Protein AF-A0A0K2VB96-F1 (afdb_monomer)

Sequence (219 aa):
MSDRDGNTPLHCLNDLLVQNLIREASTLALLLLKAGGDINVVNNEGRTLLSYAVAVPEAEKLVHLLLDYGALVWPSRVCTIAARKNKEEDVVESLIREREESAFTWFIKSTLKHCEIRPGHLKILYLLCHSMSEEEGDPRRMKRRVLSTMIHYGRSYRVMGPIFSQLKRIISPFWTQPQPLKYLCKRKIRKAVGGGSVPRDLYLPKSLRDYLELERTEF

Nearest PDB structures (foldseek):
  3lll-assembly1_B  TM=1.418E-01  e=5.276E+00  Mus musculus

Organism: Lepeophtheirus salmonis (NCBI:txid72036)

Radius of gyration: 17.6 Å; Cα contacts (8 Å, |Δi|>4): 224; chains: 1; bounding box: 55×38×44 Å

Secondary structure (DSSP, 8-state):
---TT---TTGGGHHHHHTT-HHHHHHHHHHHHHTT--TT---TTS--HHHHHTTSTTTHHHHHHHHHTT--SS--HHHHHHT---S---HHHHHHHHHHSSHHHHHHHHHHHHTS--HHHHHHHHHHHHHHHHHHSSHHHHHHHHHHHHHHH---HHHHHHHHHHHHHHHTHHHHSPPPHHHHHHHHHHHHHTSSPPPGGG---HHHHHHHHTSS---

Structure (mmCIF, N/CA/C/O backbone):
data_AF-A0A0K2VB96-F1
#
_entry.id   AF-A0A0K2VB96-F1
#
loop_
_atom_site.group_PDB
_atom_site.id
_atom_site.type_symbol
_atom_site.label_atom_id
_atom_site.label_alt_id
_atom_site.label_comp_id
_atom_site.label_asym_id
_atom_site.label_entity_id
_atom_site.label_seq_id
_atom_site.pdbx_PDB_ins_code
_atom_site.Cartn_x
_atom_site.Cartn_y
_atom_site.Cartn_z
_atom_site.occupancy
_atom_site.B_iso_or_equiv
_atom_site.auth_seq_id
_atom_site.auth_comp_id
_atom_site.auth_asym_id
_atom_site.auth_atom_id
_atom_site.pdbx_PDB_model_num
ATOM 1 N N . MET A 1 1 ? -5.727 -9.592 -19.681 1.00 60.38 1 MET A N 1
ATOM 2 C CA . MET A 1 1 ? -4.991 -9.365 -20.942 1.00 60.38 1 MET A CA 1
ATOM 3 C C . MET A 1 1 ? -3.837 -8.434 -20.615 1.00 60.38 1 MET A C 1
ATOM 5 O O . MET A 1 1 ? -4.095 -7.395 -20.018 1.00 60.38 1 MET A O 1
ATOM 9 N N . SER A 1 2 ? -2.604 -8.849 -20.885 1.00 82.19 2 SER A N 1
ATOM 10 C CA . SER A 1 2 ? -1.391 -8.055 -20.661 1.00 82.19 2 SER A CA 1
ATOM 11 C C . SER A 1 2 ? -0.702 -7.773 -21.995 1.00 82.19 2 SER A C 1
ATOM 13 O O . SER A 1 2 ? -0.901 -8.525 -22.954 1.00 82.19 2 SER A O 1
ATOM 15 N N . ASP A 1 3 ? 0.081 -6.702 -22.063 1.00 88.75 3 ASP A N 1
ATOM 16 C CA . ASP A 1 3 ? 0.916 -6.390 -23.223 1.00 88.75 3 ASP A CA 1
ATOM 17 C C . ASP A 1 3 ? 2.207 -7.243 -23.259 1.00 88.75 3 ASP A C 1
ATOM 19 O O . ASP A 1 3 ? 2.342 -8.240 -22.540 1.00 88.75 3 ASP A O 1
ATOM 23 N N . ARG A 1 4 ? 3.153 -6.873 -24.135 1.00 88.31 4 ARG A N 1
ATOM 24 C CA . ARG A 1 4 ? 4.448 -7.564 -24.290 1.00 88.31 4 ARG A CA 1
ATOM 25 C C . ARG A 1 4 ? 5.345 -7.440 -23.056 1.00 88.31 4 ARG A C 1
ATOM 27 O O . ARG A 1 4 ? 6.142 -8.341 -22.807 1.00 88.31 4 ARG A O 1
ATOM 34 N N . ASP A 1 5 ? 5.164 -6.380 -22.279 1.00 84.06 5 ASP A N 1
ATOM 35 C CA . ASP A 1 5 ? 5.908 -6.096 -21.055 1.00 84.06 5 ASP A CA 1
ATOM 36 C C . ASP A 1 5 ? 5.205 -6.665 -19.812 1.00 84.06 5 ASP A C 1
ATOM 38 O O . ASP A 1 5 ? 5.636 -6.446 -18.680 1.00 84.06 5 ASP A O 1
ATOM 42 N N . GLY A 1 6 ? 4.122 -7.426 -20.004 1.00 87.12 6 GLY A N 1
ATOM 43 C CA . GLY A 1 6 ? 3.321 -7.972 -18.914 1.00 87.12 6 GLY A CA 1
ATOM 44 C C . GLY A 1 6 ? 2.437 -6.923 -18.234 1.00 87.12 6 GLY A C 1
ATOM 45 O O . GLY A 1 6 ? 1.794 -7.227 -17.230 1.00 87.12 6 GLY A O 1
ATOM 46 N N . ASN A 1 7 ? 2.350 -5.704 -18.771 1.00 89.81 7 ASN A N 1
ATOM 47 C CA . ASN A 1 7 ? 1.522 -4.648 -18.212 1.00 89.81 7 ASN A CA 1
ATOM 48 C C . ASN A 1 7 ? 0.043 -4.932 -18.478 1.00 89.81 7 ASN A C 1
ATOM 50 O O . ASN A 1 7 ? -0.399 -5.173 -19.603 1.00 89.81 7 ASN A O 1
ATOM 54 N N . THR A 1 8 ? -0.745 -4.875 -17.413 1.00 91.88 8 THR A N 1
ATOM 55 C CA . THR A 1 8 ? -2.208 -4.776 -17.482 1.00 91.88 8 THR A CA 1
ATOM 56 C C . THR A 1 8 ? -2.626 -3.305 -17.609 1.00 91.88 8 THR A C 1
ATOM 58 O O . THR A 1 8 ? -1.815 -2.425 -17.316 1.00 91.88 8 THR A O 1
ATOM 61 N N . PRO A 1 9 ? -3.897 -2.994 -17.931 1.00 93.50 9 PRO A N 1
ATOM 62 C CA . PRO A 1 9 ? -4.378 -1.608 -17.936 1.00 93.50 9 PRO A CA 1
ATOM 63 C C . PRO A 1 9 ? -4.114 -0.846 -16.625 1.00 93.50 9 PRO A C 1
ATOM 65 O O . PRO A 1 9 ? -3.922 0.365 -16.648 1.00 93.50 9 PRO A O 1
ATOM 68 N N . LEU A 1 10 ? -4.058 -1.550 -15.485 1.00 93.94 10 LEU A N 1
ATOM 69 C CA . LEU A 1 10 ? -3.690 -0.954 -14.198 1.00 93.94 10 LEU A CA 1
ATOM 70 C C . LEU A 1 10 ? -2.228 -0.484 -14.171 1.00 93.94 10 LEU A C 1
ATOM 72 O O . LEU A 1 10 ? -1.952 0.557 -13.590 1.00 93.94 10 LEU A O 1
ATOM 76 N N . HIS A 1 11 ? -1.297 -1.193 -14.814 1.00 93.31 11 HIS A N 1
ATOM 77 C CA . HIS A 1 11 ? 0.119 -0.802 -14.859 1.00 93.31 11 HIS A CA 1
ATOM 78 C C . HIS A 1 11 ? 0.334 0.475 -15.675 1.00 93.31 11 HIS A C 1
ATOM 80 O O . HIS A 1 11 ? 1.122 1.328 -15.272 1.00 93.31 11 HIS A O 1
ATOM 86 N N . CYS A 1 12 ? -0.422 0.656 -16.762 1.00 92.44 12 CYS A N 1
ATOM 87 C CA . CYS A 1 12 ? -0.359 1.858 -17.599 1.00 92.44 12 CYS A CA 1
ATOM 88 C C . CYS A 1 12 ? -0.714 3.145 -16.829 1.00 92.44 12 CYS A C 1
ATOM 90 O O . CYS A 1 12 ? -0.346 4.238 -17.246 1.00 92.44 12 CYS A O 1
ATOM 92 N N . LEU A 1 13 ? -1.377 3.046 -15.668 1.00 95.38 13 LEU A N 1
ATOM 93 C CA . LEU A 1 13 ? -1.633 4.210 -14.811 1.00 95.38 13 LEU A CA 1
ATOM 94 C C . LEU A 1 13 ? -0.348 4.823 -14.237 1.00 95.38 13 LEU A C 1
ATOM 96 O O . LEU A 1 13 ? -0.379 5.968 -13.787 1.00 95.38 13 LEU A O 1
ATOM 100 N N . ASN A 1 14 ? 0.783 4.111 -14.278 1.00 94.88 14 ASN A N 1
ATOM 101 C CA . ASN A 1 14 ? 2.080 4.678 -13.925 1.00 94.88 14 ASN A CA 1
ATOM 102 C C . ASN A 1 14 ? 2.431 5.908 -14.780 1.00 94.88 14 ASN A C 1
ATOM 104 O O . ASN A 1 14 ? 2.989 6.864 -14.250 1.00 94.88 14 ASN A O 1
ATOM 108 N N . ASP A 1 15 ? 2.042 5.945 -16.055 1.00 93.75 15 ASP A N 1
ATOM 109 C CA . ASP A 1 15 ? 2.331 7.093 -16.925 1.00 93.75 15 ASP A CA 1
ATOM 110 C C . ASP A 1 15 ? 1.645 8.372 -16.429 1.00 93.75 15 ASP A C 1
ATOM 112 O O . ASP A 1 15 ? 2.208 9.464 -16.521 1.00 93.75 15 ASP A O 1
ATOM 116 N N . LEU A 1 16 ? 0.455 8.237 -15.835 1.00 95.69 16 LEU A N 1
ATOM 117 C CA . LEU A 1 16 ? -0.259 9.340 -15.192 1.00 95.69 16 LEU A CA 1
ATOM 118 C C . LEU A 1 16 ? 0.419 9.760 -13.887 1.00 95.69 16 LEU A C 1
ATOM 120 O O . LEU A 1 16 ? 0.513 10.952 -13.602 1.00 95.69 16 LEU A O 1
ATOM 124 N N . LEU A 1 17 ? 0.931 8.802 -13.109 1.00 94.50 17 LEU A N 1
ATOM 125 C CA . LEU A 1 17 ? 1.689 9.094 -11.890 1.00 94.50 17 LEU A CA 1
ATOM 126 C C . LEU A 1 17 ? 2.974 9.870 -12.197 1.00 94.50 17 LEU A C 1
ATOM 128 O O . LEU A 1 17 ? 3.263 10.855 -11.520 1.00 94.50 17 LEU A O 1
ATOM 132 N N . VAL A 1 18 ? 3.704 9.483 -13.248 1.00 92.69 18 VAL A N 1
ATOM 133 C CA . VAL A 1 18 ? 4.910 10.189 -13.716 1.00 92.69 18 VAL A CA 1
ATOM 134 C C . VAL A 1 18 ? 4.580 11.610 -14.188 1.00 92.69 18 VAL A C 1
ATOM 136 O O . VAL A 1 18 ? 5.367 12.528 -13.965 1.00 92.69 18 VAL A O 1
ATOM 139 N N . GLN A 1 19 ? 3.399 11.816 -14.773 1.00 94.56 19 GLN A N 1
ATOM 140 C CA . GLN A 1 19 ? 2.893 13.130 -15.193 1.00 94.56 19 GLN A CA 1
ATOM 141 C C . GLN A 1 19 ? 2.221 13.933 -14.064 1.00 94.56 19 GLN A C 1
ATOM 143 O O . GLN A 1 19 ? 1.669 15.001 -14.319 1.00 94.56 19 GLN A O 1
ATOM 148 N N . ASN A 1 20 ? 2.264 13.450 -12.815 1.00 92.75 20 ASN A N 1
ATOM 149 C CA . ASN A 1 20 ? 1.631 14.077 -11.649 1.00 92.75 20 ASN A CA 1
ATOM 150 C C . ASN A 1 20 ? 0.088 14.202 -11.744 1.00 92.75 20 ASN A C 1
ATOM 152 O O . ASN A 1 20 ? -0.532 15.015 -11.056 1.00 92.75 20 ASN A O 1
ATOM 156 N N . LEU A 1 21 ? -0.552 13.358 -12.558 1.00 95.56 21 LEU A N 1
ATOM 157 C CA . LEU A 1 21 ? -2.006 13.259 -12.750 1.00 95.56 21 LEU A CA 1
ATOM 158 C C . LEU A 1 21 ? -2.617 12.228 -11.785 1.00 95.56 21 LEU A C 1
ATOM 160 O O . LEU A 1 21 ? -3.213 11.216 -12.164 1.00 95.56 21 LEU A O 1
ATOM 164 N N . ILE A 1 22 ? -2.406 12.451 -10.486 1.00 93.44 22 ILE A N 1
ATOM 165 C CA . ILE A 1 22 ? -2.728 11.478 -9.427 1.00 93.44 22 ILE A CA 1
ATOM 166 C C . ILE A 1 22 ? -4.244 11.304 -9.255 1.00 93.44 22 ILE A C 1
ATOM 168 O O . ILE A 1 22 ? -4.720 10.221 -8.894 1.00 93.44 22 ILE A O 1
ATOM 172 N N . ARG A 1 23 ? -5.029 12.361 -9.499 1.00 92.00 23 ARG A N 1
ATOM 173 C CA . ARG A 1 23 ? -6.495 12.324 -9.359 1.00 92.00 23 ARG A CA 1
ATOM 174 C C . ARG A 1 23 ? -7.121 11.483 -10.467 1.00 92.00 23 ARG A C 1
ATOM 176 O O . ARG A 1 23 ? -8.003 10.665 -10.205 1.00 92.00 23 ARG A O 1
ATOM 183 N N . GLU A 1 24 ? -6.620 11.653 -11.678 1.00 94.56 24 GLU A N 1
ATOM 184 C CA . GLU A 1 24 ? -6.988 10.921 -12.880 1.00 94.56 24 GLU A CA 1
ATOM 185 C C . GLU A 1 24 ? -6.592 9.453 -12.727 1.00 94.56 24 GLU A C 1
ATOM 187 O O . GLU A 1 24 ? -7.440 8.576 -12.892 1.00 94.56 24 GLU A O 1
ATOM 192 N N . ALA A 1 25 ? -5.356 9.186 -12.286 1.00 95.50 25 ALA A N 1
ATOM 193 C CA . ALA A 1 25 ? -4.889 7.835 -11.982 1.00 95.50 25 ALA A CA 1
ATOM 194 C C . ALA A 1 25 ? -5.782 7.143 -10.939 1.00 95.50 25 ALA A C 1
ATOM 196 O O . ALA A 1 25 ? -6.184 6.000 -11.135 1.00 95.50 25 ALA A O 1
ATOM 197 N N . SER A 1 26 ? -6.161 7.841 -9.861 1.00 93.31 26 SER A N 1
ATOM 198 C CA . SER A 1 26 ? -7.058 7.301 -8.824 1.00 93.31 26 SER A CA 1
ATOM 199 C C . SER A 1 26 ? -8.454 6.981 -9.364 1.00 93.31 26 SER A C 1
ATOM 201 O O . SER A 1 26 ? -9.039 5.953 -9.023 1.00 93.31 26 SER A O 1
ATOM 203 N N . THR A 1 27 ? -8.987 7.852 -10.222 1.00 93.50 27 THR A N 1
ATOM 204 C CA . THR A 1 27 ? -10.320 7.689 -10.818 1.00 93.50 27 THR A CA 1
ATOM 205 C C . THR A 1 27 ? -10.343 6.513 -11.791 1.00 93.50 27 THR A C 1
ATOM 207 O O . THR A 1 27 ? -11.233 5.665 -11.719 1.00 93.50 27 THR A O 1
ATOM 210 N N . LEU A 1 28 ? -9.336 6.416 -12.661 1.00 95.06 28 LEU A N 1
ATOM 211 C CA . LEU A 1 28 ? -9.202 5.311 -13.606 1.00 95.06 28 LEU A CA 1
ATOM 212 C C . LEU A 1 28 ? -8.911 3.986 -12.898 1.00 95.06 28 LEU A C 1
ATOM 214 O O . LEU A 1 28 ? -9.505 2.975 -13.263 1.00 95.06 28 LEU A O 1
ATOM 218 N N . ALA A 1 29 ? -8.084 3.987 -11.848 1.00 94.88 29 ALA A N 1
ATOM 219 C CA . ALA A 1 29 ? -7.861 2.804 -11.020 1.00 94.88 29 ALA A CA 1
ATOM 220 C C . ALA A 1 29 ? -9.182 2.283 -10.442 1.00 94.88 29 ALA A C 1
ATOM 222 O O . ALA A 1 29 ? -9.484 1.102 -10.583 1.00 94.88 29 ALA A O 1
ATOM 223 N N . LEU A 1 30 ? -10.011 3.158 -9.860 1.00 92.50 30 LEU A N 1
ATOM 224 C CA . LEU A 1 30 ? -11.314 2.763 -9.319 1.00 92.50 30 LEU A CA 1
ATOM 225 C C . LEU A 1 30 ? -12.221 2.148 -10.396 1.00 92.50 30 LEU A C 1
ATOM 227 O O . LEU A 1 30 ? -12.877 1.143 -10.134 1.00 92.50 30 LEU A O 1
ATOM 231 N N . LEU A 1 31 ? -12.263 2.729 -11.598 1.00 93.25 31 LEU A N 1
ATOM 232 C CA . LEU A 1 31 ? -13.068 2.205 -12.706 1.00 93.25 31 LEU A CA 1
ATOM 233 C C . LEU A 1 31 ? -12.582 0.825 -13.167 1.00 93.25 31 LEU A C 1
ATOM 235 O O . LEU A 1 31 ? -13.389 -0.092 -13.305 1.00 93.25 31 LEU A O 1
ATOM 239 N N . LEU A 1 32 ? -11.272 0.662 -13.354 1.00 93.62 32 LEU A N 1
ATOM 240 C CA . LEU A 1 32 ? -10.671 -0.602 -13.782 1.00 93.62 32 LEU A CA 1
ATOM 241 C C . LEU A 1 32 ? -10.856 -1.708 -12.735 1.00 93.62 32 LEU A C 1
ATOM 243 O O . LEU A 1 32 ? -11.157 -2.846 -13.087 1.00 93.62 32 LEU A O 1
ATOM 247 N N . LEU A 1 33 ? -10.734 -1.375 -11.449 1.00 92.88 33 LEU A N 1
ATOM 248 C CA . LEU A 1 33 ? -10.957 -2.321 -10.356 1.00 92.88 33 LEU A CA 1
ATOM 249 C C . LEU A 1 33 ? -12.431 -2.728 -10.245 1.00 92.88 33 LEU A C 1
ATOM 251 O O . LEU A 1 33 ? -12.730 -3.910 -10.090 1.00 92.88 33 LEU A O 1
ATOM 255 N N . LYS A 1 34 ? -13.366 -1.783 -10.410 1.00 90.56 34 LYS A N 1
ATOM 256 C CA . LYS A 1 34 ? -14.806 -2.091 -10.484 1.00 90.56 34 LYS A CA 1
ATOM 257 C C . LYS A 1 34 ? -15.165 -2.980 -11.672 1.00 90.56 34 LYS A C 1
ATOM 259 O O . LYS A 1 34 ? -16.098 -3.767 -11.572 1.00 90.56 34 LYS A O 1
ATOM 264 N N . ALA A 1 35 ? -14.421 -2.876 -12.770 1.00 91.44 35 ALA A N 1
ATOM 265 C CA . ALA A 1 35 ? -14.565 -3.750 -13.929 1.00 91.44 35 ALA A CA 1
ATOM 266 C C . ALA A 1 35 ? -13.945 -5.151 -13.728 1.00 91.44 35 ALA A C 1
ATOM 268 O O . ALA A 1 35 ? -13.933 -5.947 -14.664 1.00 91.44 35 ALA A O 1
ATOM 269 N N . GLY A 1 36 ? -13.432 -5.470 -12.532 1.00 88.88 36 GLY A N 1
ATOM 270 C CA . GLY A 1 36 ? -12.833 -6.770 -12.219 1.00 88.88 36 GLY A CA 1
ATOM 271 C C . GLY A 1 36 ? -11.359 -6.890 -12.608 1.00 88.88 36 GLY A C 1
ATOM 272 O O . GLY A 1 36 ? -10.861 -8.001 -12.776 1.00 88.88 36 GLY A O 1
ATOM 273 N N . GLY A 1 37 ? -10.653 -5.768 -12.779 1.00 87.94 37 GLY A N 1
ATOM 274 C CA . GLY A 1 37 ? -9.212 -5.775 -13.010 1.00 87.94 37 GLY A CA 1
ATOM 275 C C . GLY A 1 37 ? -8.459 -6.423 -11.847 1.00 87.94 37 GLY A C 1
ATOM 276 O O . GLY A 1 37 ? -8.615 -6.012 -10.698 1.00 87.94 37 GLY A O 1
ATOM 277 N N . ASP A 1 38 ? -7.622 -7.416 -12.148 1.00 89.56 38 ASP A N 1
ATOM 278 C CA . ASP A 1 38 ? -6.788 -8.070 -11.140 1.00 89.56 38 ASP A CA 1
ATOM 279 C C . ASP A 1 38 ? -5.690 -7.113 -10.647 1.00 89.56 38 ASP A C 1
ATOM 281 O O . ASP A 1 38 ? -4.825 -6.665 -11.407 1.00 89.56 38 ASP A O 1
ATOM 285 N N . ILE A 1 39 ? -5.762 -6.787 -9.358 1.00 91.75 39 ILE A N 1
ATOM 286 C CA . ILE A 1 39 ? -4.948 -5.774 -8.688 1.00 91.75 39 ILE A CA 1
ATOM 287 C C . ILE A 1 39 ? -3.521 -6.234 -8.372 1.00 91.75 39 ILE A C 1
ATOM 289 O O . ILE A 1 39 ? -2.630 -5.400 -8.203 1.00 91.75 39 ILE A O 1
ATOM 293 N N . ASN A 1 40 ? -3.299 -7.548 -8.283 1.00 90.19 40 ASN A N 1
ATOM 294 C CA . ASN A 1 40 ? -2.038 -8.128 -7.818 1.00 90.19 40 ASN A CA 1
ATOM 295 C C . ASN A 1 40 ? -1.169 -8.680 -8.954 1.00 90.19 40 ASN A C 1
ATOM 297 O O . ASN A 1 40 ? -0.136 -9.295 -8.684 1.00 90.19 40 ASN A O 1
ATOM 301 N N . VAL A 1 41 ? -1.558 -8.451 -10.212 1.00 87.12 41 VAL A N 1
ATOM 302 C CA . VAL A 1 41 ? -0.738 -8.827 -11.368 1.00 87.12 41 VAL A CA 1
ATOM 303 C C . VAL A 1 41 ? 0.588 -8.076 -11.316 1.00 87.12 41 VAL A C 1
ATOM 305 O O . VAL A 1 41 ? 0.609 -6.868 -11.082 1.00 87.12 41 VAL A O 1
ATOM 308 N N . VAL A 1 42 ? 1.673 -8.809 -11.549 1.00 86.19 42 VAL A N 1
ATOM 309 C CA . VAL A 1 42 ? 3.019 -8.264 -11.724 1.00 86.19 42 VAL A CA 1
ATOM 310 C C . VAL A 1 42 ? 3.368 -8.224 -13.207 1.00 86.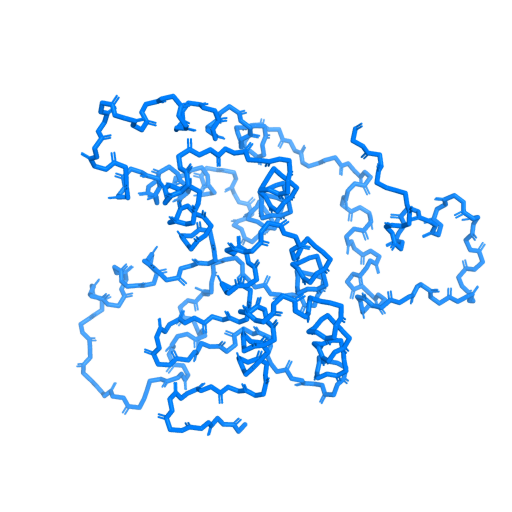19 42 VAL A C 1
ATOM 312 O O . VAL A 1 42 ? 3.089 -9.181 -13.932 1.00 86.19 42 VAL A O 1
ATOM 315 N N . ASN A 1 43 ? 3.976 -7.130 -13.654 1.00 87.06 43 ASN A N 1
ATOM 316 C CA . ASN A 1 43 ? 4.548 -7.042 -14.996 1.00 87.06 43 ASN A CA 1
ATOM 317 C C . ASN A 1 43 ? 5.922 -7.736 -15.077 1.00 87.06 43 ASN A C 1
ATOM 319 O O . ASN A 1 43 ? 6.404 -8.327 -14.107 1.00 87.06 43 ASN A O 1
ATOM 323 N N . ASN A 1 44 ? 6.586 -7.645 -16.231 1.00 85.00 44 ASN A N 1
ATOM 324 C CA . ASN A 1 44 ? 7.903 -8.255 -16.440 1.00 85.00 44 ASN A CA 1
ATOM 325 C C . ASN A 1 44 ? 9.006 -7.633 -15.555 1.00 85.00 44 ASN A C 1
ATOM 327 O O . ASN A 1 44 ? 10.018 -8.287 -15.304 1.00 85.00 44 ASN A O 1
ATOM 331 N N . GLU A 1 45 ? 8.801 -6.414 -15.038 1.00 82.31 45 GLU A N 1
ATOM 332 C CA . GLU A 1 45 ? 9.670 -5.767 -14.038 1.00 82.31 45 GLU A CA 1
ATOM 333 C C . GLU A 1 45 ? 9.370 -6.216 -12.594 1.00 82.31 45 GLU A C 1
ATOM 335 O O . GLU A 1 45 ? 9.952 -5.679 -11.648 1.00 82.31 45 GLU A O 1
ATOM 340 N N . GLY A 1 46 ? 8.417 -7.135 -12.405 1.00 83.38 46 GLY A N 1
ATOM 341 C CA . GLY A 1 46 ? 7.973 -7.589 -11.089 1.00 83.38 46 GLY A CA 1
ATOM 342 C C . GLY A 1 46 ? 7.130 -6.571 -10.325 1.00 83.38 46 GLY A C 1
ATOM 343 O O . GLY A 1 46 ? 6.953 -6.683 -9.113 1.00 83.38 46 GLY A O 1
ATOM 344 N N . ARG A 1 47 ? 6.623 -5.540 -11.002 1.00 87.25 47 ARG A N 1
ATOM 345 C CA . ARG A 1 47 ? 5.906 -4.433 -10.372 1.00 87.25 47 ARG A CA 1
ATOM 346 C C . ARG A 1 47 ? 4.409 -4.630 -10.473 1.00 87.25 47 ARG A C 1
ATOM 348 O O . ARG A 1 47 ? 3.915 -5.005 -11.522 1.00 87.25 47 ARG A O 1
ATOM 355 N N . THR A 1 48 ? 3.702 -4.320 -9.390 1.00 92.50 48 THR A N 1
ATOM 356 C CA . THR A 1 48 ? 2.245 -4.119 -9.368 1.00 92.50 48 THR A CA 1
ATOM 357 C C . THR A 1 48 ? 1.928 -2.625 -9.435 1.00 92.50 48 THR A C 1
ATOM 359 O O . THR A 1 48 ? 2.797 -1.788 -9.166 1.00 92.50 48 THR A O 1
ATOM 362 N N . LEU A 1 49 ? 0.669 -2.249 -9.670 1.00 94.44 49 LEU A N 1
ATOM 363 C CA . LEU A 1 49 ? 0.259 -0.842 -9.558 1.00 94.44 49 LEU A CA 1
ATOM 364 C C . LEU A 1 49 ? 0.554 -0.252 -8.162 1.00 94.44 49 LEU A C 1
ATOM 366 O O . LEU A 1 49 ? 0.982 0.898 -8.058 1.00 94.44 49 LEU A O 1
ATOM 370 N N . LEU A 1 50 ? 0.411 -1.043 -7.089 1.00 95.69 50 LEU A N 1
ATOM 371 C CA . LEU A 1 50 ? 0.762 -0.595 -5.737 1.00 95.69 50 LEU A CA 1
ATOM 372 C C . LEU A 1 50 ? 2.249 -0.227 -5.636 1.00 95.69 50 LEU A C 1
ATOM 374 O O . LEU A 1 50 ? 2.578 0.781 -5.016 1.00 95.69 50 LEU A O 1
ATOM 378 N N . SER A 1 51 ? 3.140 -0.994 -6.271 1.00 93.31 51 SER A N 1
ATOM 379 C CA . SER A 1 51 ? 4.583 -0.724 -6.245 1.00 93.31 51 SER A CA 1
ATOM 380 C C . SER A 1 51 ? 4.976 0.604 -6.911 1.00 93.31 51 SER A C 1
ATOM 382 O O . SER A 1 51 ? 5.897 1.267 -6.436 1.00 93.31 51 SER A O 1
ATOM 384 N N . TYR A 1 52 ? 4.244 1.037 -7.944 1.00 94.06 52 TYR A N 1
ATOM 385 C CA . TYR A 1 52 ? 4.417 2.364 -8.538 1.00 94.06 52 TYR A CA 1
ATOM 386 C C . TYR A 1 52 ? 3.828 3.458 -7.638 1.00 94.06 52 TYR A C 1
ATOM 388 O O . TYR A 1 52 ? 4.487 4.461 -7.365 1.00 94.06 52 TYR A O 1
ATOM 396 N N . ALA A 1 53 ? 2.617 3.249 -7.112 1.00 95.44 53 ALA A N 1
ATOM 397 C CA . ALA A 1 53 ? 1.911 4.247 -6.307 1.00 95.44 53 ALA A CA 1
ATOM 398 C C . ALA A 1 53 ? 2.662 4.624 -5.017 1.00 95.44 53 ALA A C 1
ATOM 400 O O . ALA A 1 53 ? 2.753 5.799 -4.677 1.00 95.44 53 ALA A O 1
ATOM 401 N N . VAL A 1 54 ? 3.253 3.655 -4.311 1.00 94.56 54 VAL A N 1
ATOM 402 C CA . VAL A 1 54 ? 3.974 3.909 -3.045 1.00 94.56 54 VAL A CA 1
ATOM 403 C C . VAL A 1 54 ? 5.267 4.708 -3.214 1.00 94.56 54 VAL A C 1
ATOM 405 O O . VAL A 1 54 ? 5.798 5.222 -2.230 1.00 94.56 54 VAL A O 1
ATOM 408 N N . ALA A 1 55 ? 5.788 4.807 -4.439 1.00 90.75 55 ALA A N 1
ATOM 409 C CA . ALA A 1 55 ? 6.955 5.624 -4.740 1.00 90.75 55 ALA A CA 1
ATOM 410 C C . ALA A 1 55 ? 6.612 7.118 -4.874 1.00 90.75 55 ALA A C 1
ATOM 412 O O . ALA A 1 55 ? 7.533 7.935 -4.857 1.00 90.75 55 ALA A O 1
ATOM 413 N N . VAL A 1 56 ? 5.321 7.465 -4.974 1.00 92.25 56 VAL A N 1
ATOM 414 C CA . VAL A 1 56 ? 4.812 8.831 -5.149 1.00 92.25 56 VAL A CA 1
ATOM 415 C C . VAL A 1 56 ? 4.162 9.309 -3.839 1.00 92.25 56 VAL A C 1
ATOM 417 O O . VAL A 1 56 ? 3.086 8.824 -3.488 1.00 92.25 56 VAL A O 1
ATOM 420 N N . PRO A 1 57 ? 4.770 10.254 -3.096 1.00 89.44 57 PRO A N 1
ATOM 421 C CA . PRO A 1 57 ? 4.286 10.687 -1.776 1.00 89.44 57 PRO A CA 1
ATOM 422 C C . PRO A 1 57 ? 2.845 11.207 -1.766 1.00 89.44 57 PRO A C 1
ATOM 424 O O . PRO A 1 57 ? 2.129 11.060 -0.775 1.00 89.44 57 PRO A O 1
ATOM 427 N N . GLU A 1 58 ? 2.424 11.827 -2.863 1.00 91.50 58 GLU A N 1
ATOM 428 C CA . GLU A 1 58 ? 1.113 12.440 -3.042 1.00 91.50 58 GLU A CA 1
ATOM 429 C C . GLU A 1 58 ? 0.030 11.419 -3.440 1.00 91.50 58 GLU A C 1
ATOM 431 O O . GLU A 1 58 ? -1.163 11.726 -3.399 1.00 91.50 58 GLU A O 1
ATOM 436 N N . ALA A 1 59 ? 0.412 10.179 -3.771 1.00 93.12 59 ALA A N 1
ATOM 437 C CA . ALA A 1 59 ? -0.500 9.114 -4.187 1.00 93.12 59 ALA A CA 1
ATOM 438 C C . ALA A 1 59 ? -1.181 8.384 -3.012 1.00 93.12 59 ALA A C 1
ATOM 440 O O . ALA A 1 59 ? -1.698 7.283 -3.189 1.00 93.12 59 ALA A O 1
ATOM 441 N N . GLU A 1 60 ? -1.248 8.997 -1.823 1.00 91.88 60 GLU A N 1
ATOM 442 C CA . GLU A 1 60 ? -1.894 8.448 -0.617 1.00 91.88 60 GLU A CA 1
ATOM 443 C C . GLU A 1 60 ? -3.289 7.868 -0.909 1.00 91.88 60 GLU A C 1
ATOM 445 O O . GLU A 1 60 ? -3.594 6.742 -0.515 1.00 91.88 60 GLU A O 1
ATOM 450 N N . LYS A 1 61 ? -4.129 8.618 -1.635 1.00 89.81 61 LYS A N 1
ATOM 451 C CA . LYS A 1 61 ? -5.499 8.195 -1.971 1.00 89.81 61 LYS A CA 1
ATOM 452 C C . LYS A 1 61 ? -5.522 6.968 -2.880 1.00 89.81 61 LYS A C 1
ATOM 454 O O . LYS A 1 61 ? -6.334 6.072 -2.660 1.00 89.81 61 LYS A O 1
ATOM 459 N N . LEU A 1 62 ? -4.624 6.916 -3.865 1.00 93.94 62 LEU A N 1
ATOM 460 C CA . LEU A 1 62 ? -4.483 5.763 -4.749 1.00 93.94 62 LEU A CA 1
ATOM 461 C C . LEU A 1 62 ? -3.985 4.548 -3.960 1.00 93.94 62 LEU A C 1
ATOM 463 O O . LEU A 1 62 ? -4.572 3.480 -4.066 1.00 93.94 62 LEU A O 1
ATOM 467 N N . VAL A 1 63 ? -2.961 4.705 -3.117 1.00 94.88 63 VAL A N 1
ATOM 468 C CA . VAL A 1 63 ? -2.457 3.621 -2.257 1.00 94.88 63 VAL A CA 1
ATOM 469 C C . VAL A 1 63 ? -3.569 3.077 -1.361 1.00 94.88 63 VAL A C 1
ATOM 471 O O . VAL A 1 63 ? -3.757 1.865 -1.289 1.00 94.88 63 VAL A O 1
ATOM 474 N N . HIS A 1 64 ? -4.344 3.953 -0.717 1.00 90.69 64 HIS A N 1
ATOM 475 C CA . HIS A 1 64 ? -5.459 3.534 0.129 1.00 90.69 64 HIS A CA 1
ATOM 476 C C . HIS A 1 64 ? -6.510 2.750 -0.671 1.00 90.69 64 HIS A C 1
ATOM 478 O O . HIS A 1 64 ? -6.893 1.659 -0.253 1.00 90.69 64 HIS A O 1
ATOM 484 N N . LEU A 1 65 ? -6.925 3.269 -1.835 1.00 91.75 65 LEU A N 1
ATOM 485 C CA . LEU A 1 65 ? -7.852 2.594 -2.748 1.00 91.75 65 LEU A CA 1
ATOM 486 C C . LEU A 1 65 ? -7.361 1.182 -3.086 1.00 91.75 65 LEU A C 1
ATOM 488 O O . LEU A 1 65 ? -8.117 0.221 -2.963 1.00 91.75 65 LEU A O 1
ATOM 492 N N . LEU A 1 66 ? -6.096 1.055 -3.490 1.00 93.75 66 LEU A N 1
ATOM 493 C CA . LEU A 1 66 ? -5.525 -0.225 -3.892 1.00 93.75 66 LEU A CA 1
ATOM 494 C C . LEU A 1 66 ? -5.542 -1.233 -2.734 1.00 93.75 66 LEU A C 1
ATOM 496 O O . LEU A 1 66 ? -5.957 -2.376 -2.910 1.00 93.75 66 LEU A O 1
ATOM 500 N N . LEU A 1 67 ? -5.161 -0.808 -1.529 1.00 92.25 67 LEU A N 1
ATOM 501 C CA . LEU A 1 67 ? -5.169 -1.676 -0.347 1.00 92.25 67 LEU A CA 1
ATOM 502 C C . LEU A 1 67 ? -6.587 -2.111 0.061 1.00 92.25 67 LEU A C 1
ATOM 504 O O . LEU A 1 67 ? -6.771 -3.238 0.524 1.00 92.25 67 LEU A O 1
ATOM 508 N N . ASP A 1 68 ? -7.605 -1.266 -0.130 1.00 89.12 68 ASP A N 1
ATOM 509 C CA . ASP A 1 68 ? -8.999 -1.655 0.135 1.00 89.12 68 ASP A CA 1
ATOM 510 C C . ASP A 1 68 ? -9.519 -2.700 -0.849 1.00 89.12 68 ASP A C 1
ATOM 512 O O . ASP A 1 68 ? -10.298 -3.568 -0.458 1.00 89.12 68 ASP A O 1
ATOM 516 N N . TYR A 1 69 ? -9.059 -2.643 -2.100 1.00 90.06 69 TYR A N 1
ATOM 517 C CA . TYR A 1 69 ? -9.334 -3.655 -3.122 1.00 90.06 69 TYR A CA 1
ATOM 518 C C . TYR A 1 69 ? -8.458 -4.912 -2.979 1.00 90.06 69 TYR A C 1
ATOM 520 O O . TYR A 1 69 ? -8.551 -5.823 -3.798 1.00 90.06 69 TYR A O 1
ATOM 528 N N . GLY A 1 70 ? -7.639 -5.001 -1.926 1.00 89.62 70 GLY A N 1
ATOM 529 C CA . GLY A 1 70 ? -6.851 -6.195 -1.623 1.00 89.62 70 GLY A CA 1
ATOM 530 C C . GLY A 1 70 ? -5.508 -6.264 -2.346 1.00 89.62 70 GLY A C 1
ATOM 531 O O . GLY A 1 70 ? -4.985 -7.364 -2.541 1.00 89.62 70 GLY A O 1
ATOM 532 N N . ALA A 1 71 ? -4.936 -5.119 -2.731 1.00 92.06 71 ALA A N 1
ATOM 533 C CA . ALA A 1 71 ? -3.541 -5.073 -3.150 1.00 92.06 71 ALA A CA 1
ATOM 534 C C . ALA A 1 71 ? -2.636 -5.591 -2.026 1.00 92.06 71 ALA A C 1
ATOM 536 O O . ALA A 1 71 ? -2.731 -5.141 -0.883 1.00 92.06 71 ALA A O 1
ATOM 537 N N . LEU A 1 72 ? -1.747 -6.517 -2.366 1.00 90.81 72 LEU A N 1
ATOM 538 C CA . LEU A 1 72 ? -0.777 -7.089 -1.445 1.00 90.81 72 LEU A CA 1
ATOM 539 C C . LEU A 1 72 ? 0.475 -6.218 -1.413 1.00 90.81 72 LEU A C 1
ATOM 541 O O . LEU A 1 72 ? 1.046 -5.889 -2.456 1.00 90.81 72 LEU A O 1
ATOM 545 N N . VAL A 1 73 ? 0.944 -5.885 -0.211 1.00 91.62 73 VAL A N 1
ATOM 546 C CA . VAL A 1 73 ? 2.240 -5.217 -0.044 1.00 91.62 73 VAL A CA 1
ATOM 547 C C . VAL A 1 73 ? 3.366 -6.168 -0.425 1.00 91.62 73 VAL A C 1
ATOM 549 O O . VAL A 1 73 ? 4.337 -5.761 -1.073 1.00 91.62 73 VAL A O 1
ATOM 552 N N . TRP A 1 74 ? 3.203 -7.439 -0.063 1.00 85.75 74 TRP A N 1
ATOM 553 C CA . TRP A 1 74 ? 4.077 -8.523 -0.464 1.00 85.75 74 TRP A CA 1
ATOM 554 C C . TRP A 1 74 ? 3.329 -9.531 -1.338 1.00 85.75 74 TRP A C 1
ATOM 556 O O . TRP A 1 74 ? 2.724 -10.462 -0.798 1.00 85.75 74 TRP A O 1
ATOM 566 N N . PRO A 1 75 ? 3.373 -9.394 -2.675 1.00 70.50 75 PRO A N 1
ATOM 567 C CA . PRO A 1 75 ? 2.783 -10.392 -3.559 1.00 70.50 75 PRO A CA 1
ATOM 568 C C . PRO A 1 75 ? 3.336 -11.785 -3.214 1.00 70.50 75 PRO A C 1
ATOM 570 O O . PRO A 1 75 ? 4.543 -11.984 -3.068 1.00 70.50 75 PRO A O 1
ATOM 573 N N . SER A 1 76 ? 2.427 -12.731 -2.968 1.00 61.81 76 SER A N 1
ATOM 574 C CA . SER A 1 76 ? 2.761 -14.098 -2.555 1.00 61.81 76 SER A CA 1
ATOM 575 C C . SER A 1 76 ? 3.263 -14.928 -3.741 1.00 61.81 76 SER A C 1
ATOM 577 O O . SER A 1 76 ? 2.868 -14.676 -4.881 1.00 61.81 76 SER A O 1
ATOM 579 N N . ARG A 1 77 ? 4.033 -15.986 -3.443 1.00 49.75 77 ARG A N 1
ATOM 580 C CA . ARG A 1 77 ? 4.571 -17.015 -4.363 1.00 49.75 77 ARG A CA 1
ATOM 581 C C . ARG A 1 77 ? 3.578 -17.538 -5.405 1.00 49.75 77 ARG A C 1
ATOM 583 O O . ARG A 1 77 ? 3.972 -18.027 -6.450 1.00 49.75 77 ARG A O 1
ATOM 590 N N . VAL A 1 78 ? 2.277 -17.485 -5.121 1.00 45.16 78 VAL A N 1
ATOM 591 C CA . VAL A 1 78 ? 1.227 -17.981 -6.027 1.00 45.16 78 VAL A CA 1
ATOM 592 C C . VAL A 1 78 ? 0.936 -16.996 -7.170 1.00 45.16 78 VAL A C 1
ATOM 594 O O . VAL A 1 78 ? 0.623 -17.423 -8.276 1.00 45.16 78 VAL A O 1
ATOM 597 N N . CYS A 1 79 ? 1.089 -15.686 -6.944 1.00 47.38 79 CYS A N 1
ATOM 598 C CA . CYS A 1 79 ? 0.868 -14.654 -7.969 1.00 47.38 79 CYS A CA 1
ATOM 599 C C . CYS A 1 79 ? 2.037 -14.571 -8.969 1.00 47.38 79 CYS A C 1
ATOM 601 O O . CYS A 1 79 ? 1.833 -14.268 -10.141 1.00 47.38 79 CYS A O 1
ATOM 603 N N . THR A 1 80 ? 3.258 -14.883 -8.525 1.00 44.28 80 THR A N 1
ATOM 604 C CA . THR A 1 80 ? 4.492 -14.831 -9.329 1.00 44.28 80 THR A CA 1
ATOM 605 C C . THR A 1 80 ? 4.625 -16.008 -10.299 1.00 44.28 80 THR A C 1
ATOM 607 O O . THR A 1 80 ? 5.227 -15.852 -11.362 1.00 44.28 80 THR A O 1
ATOM 610 N N . ILE A 1 81 ? 4.021 -17.162 -9.981 1.00 45.69 81 ILE A N 1
ATOM 611 C CA . ILE A 1 81 ? 4.033 -18.365 -10.834 1.00 45.69 81 ILE A CA 1
ATOM 612 C C . ILE A 1 81 ? 3.134 -18.186 -12.067 1.00 45.69 81 ILE A C 1
ATOM 614 O O . ILE A 1 81 ? 3.515 -18.585 -13.164 1.00 45.69 81 ILE A O 1
ATOM 618 N N . ALA A 1 82 ? 1.967 -17.543 -11.927 1.00 43.50 82 ALA A N 1
ATOM 619 C CA . ALA A 1 82 ? 1.011 -17.374 -13.029 1.00 43.50 82 ALA A CA 1
ATOM 620 C C . ALA A 1 82 ? 1.528 -16.469 -14.168 1.00 43.50 82 ALA A C 1
ATOM 622 O O . ALA A 1 82 ? 1.094 -16.611 -15.311 1.00 43.50 82 ALA A O 1
ATOM 623 N N . ALA A 1 83 ? 2.472 -15.567 -13.879 1.00 45.41 83 ALA A N 1
ATOM 624 C CA . ALA A 1 83 ? 3.071 -14.668 -14.868 1.00 45.41 83 ALA A CA 1
ATOM 625 C C . ALA A 1 83 ? 4.239 -15.299 -15.654 1.00 45.41 83 ALA A C 1
ATOM 627 O O . ALA A 1 83 ? 4.652 -14.762 -16.683 1.00 45.41 83 ALA A O 1
ATOM 628 N N . ARG A 1 84 ? 4.789 -16.438 -15.211 1.00 53.00 84 ARG A N 1
ATOM 629 C CA . ARG A 1 84 ? 6.033 -16.983 -15.773 1.00 53.00 84 ARG A CA 1
ATOM 630 C C . ARG A 1 84 ? 5.773 -18.153 -16.719 1.00 53.00 84 ARG A C 1
ATOM 632 O O . ARG A 1 84 ? 5.496 -19.273 -16.307 1.00 53.00 84 ARG A O 1
ATOM 639 N N . LYS A 1 85 ? 5.932 -17.889 -18.021 1.00 51.47 85 LYS A N 1
ATOM 640 C CA . LYS A 1 85 ? 5.961 -18.911 -19.088 1.00 51.47 85 LYS A CA 1
ATOM 641 C C . LYS A 1 85 ? 7.290 -19.680 -19.179 1.00 51.47 85 LYS A C 1
ATOM 643 O O . LYS A 1 85 ? 7.375 -20.621 -19.965 1.00 51.47 85 LYS A O 1
ATOM 648 N N . ASN A 1 86 ? 8.313 -19.308 -18.405 1.00 49.88 86 ASN A N 1
ATOM 649 C CA . ASN A 1 86 ? 9.643 -19.911 -18.502 1.00 49.88 86 ASN A CA 1
ATOM 650 C C . ASN A 1 86 ? 9.793 -21.065 -17.508 1.00 49.88 86 ASN A C 1
ATOM 652 O O . ASN A 1 86 ? 9.548 -20.914 -16.316 1.00 49.88 86 ASN A O 1
ATOM 656 N N . LYS A 1 87 ? 10.169 -22.231 -18.037 1.00 52.09 87 LYS A N 1
ATOM 657 C CA . LYS A 1 87 ? 10.133 -23.526 -17.348 1.00 52.09 87 LYS A CA 1
ATOM 658 C C . LYS A 1 87 ? 11.357 -23.831 -16.471 1.00 52.09 87 LYS A C 1
ATOM 660 O O . LYS A 1 87 ? 11.384 -24.903 -15.881 1.00 52.09 87 LYS A O 1
ATOM 665 N N . GLU A 1 88 ? 12.336 -22.932 -16.364 1.00 54.66 88 GLU A N 1
ATOM 666 C CA . GLU A 1 88 ? 13.606 -23.191 -15.663 1.00 54.66 88 GLU A CA 1
ATOM 667 C C . GLU A 1 88 ? 14.163 -21.909 -15.011 1.00 54.66 88 GLU A C 1
ATOM 669 O O . GLU A 1 88 ? 15.043 -21.254 -15.558 1.00 54.66 88 GLU A O 1
ATOM 674 N N . GLU A 1 89 ? 13.635 -21.512 -13.851 1.00 54.31 89 GLU A N 1
ATOM 675 C CA . GLU A 1 89 ? 14.246 -20.479 -12.993 1.00 54.31 89 GLU A CA 1
ATOM 676 C C . GLU A 1 89 ? 14.500 -21.113 -11.615 1.00 54.31 89 GLU A C 1
ATOM 678 O O . GLU A 1 89 ? 13.616 -21.783 -11.072 1.00 54.31 89 GLU A O 1
ATOM 683 N N . ASP A 1 90 ? 15.720 -20.973 -11.082 1.00 60.69 90 ASP A N 1
ATOM 684 C CA . ASP A 1 90 ? 16.128 -21.583 -9.811 1.00 60.69 90 ASP A CA 1
ATOM 685 C C . ASP A 1 90 ? 15.213 -21.090 -8.673 1.00 60.69 90 ASP A C 1
ATOM 687 O O . ASP A 1 90 ? 14.958 -19.892 -8.509 1.00 60.69 90 ASP A O 1
ATOM 691 N N . VAL A 1 91 ? 14.707 -22.021 -7.859 1.00 58.50 91 VAL A N 1
ATOM 692 C CA . VAL A 1 91 ? 13.805 -21.746 -6.731 1.00 58.50 91 VAL A CA 1
ATOM 693 C C . VAL A 1 91 ? 14.431 -20.736 -5.765 1.00 58.50 91 VAL A C 1
ATOM 695 O O . VAL A 1 91 ? 13.715 -19.921 -5.178 1.00 58.50 91 VAL A O 1
ATOM 698 N N . VAL A 1 92 ? 15.758 -20.767 -5.606 1.00 55.12 92 VAL A N 1
ATOM 699 C CA . VAL A 1 92 ? 16.499 -19.841 -4.738 1.00 55.12 92 VAL A CA 1
ATOM 700 C C . VAL A 1 92 ? 16.529 -18.427 -5.323 1.00 55.12 92 VAL A C 1
ATOM 702 O O . VAL A 1 92 ? 16.307 -17.463 -4.590 1.00 55.12 92 VAL A O 1
ATOM 705 N N . GLU A 1 93 ? 16.724 -18.288 -6.633 1.00 56.47 93 GLU A N 1
ATOM 706 C CA . GLU A 1 93 ? 16.733 -16.995 -7.325 1.00 56.47 93 GLU A CA 1
ATOM 707 C C . GLU A 1 93 ? 15.327 -16.374 -7.360 1.00 56.47 93 GLU A C 1
ATOM 709 O O . GLU A 1 93 ? 15.159 -15.188 -7.071 1.00 56.47 93 GLU A O 1
ATOM 714 N N . SER A 1 94 ? 14.289 -17.200 -7.535 1.00 53.72 94 SER A N 1
ATOM 715 C CA . SER A 1 94 ? 12.887 -16.792 -7.374 1.00 53.72 94 SER A CA 1
ATOM 716 C C . SER A 1 94 ? 12.583 -16.288 -5.956 1.00 53.72 94 SER A C 1
ATOM 718 O O . SER A 1 94 ? 11.890 -15.286 -5.798 1.00 53.72 94 SER A O 1
ATOM 720 N N . LEU A 1 95 ? 13.103 -16.949 -4.914 1.00 51.91 95 LEU A N 1
ATOM 721 C CA . LEU A 1 95 ? 12.911 -16.546 -3.511 1.00 51.91 95 LEU A CA 1
ATOM 722 C C . LEU A 1 95 ? 13.623 -15.228 -3.173 1.00 51.91 95 LEU A C 1
ATOM 724 O O . LEU A 1 95 ? 13.127 -14.437 -2.365 1.00 51.91 95 LEU A O 1
ATOM 728 N N . ILE A 1 96 ? 14.793 -14.997 -3.770 1.00 55.03 96 ILE A N 1
ATOM 729 C CA . ILE A 1 96 ? 15.547 -13.747 -3.635 1.00 55.03 96 ILE A CA 1
ATOM 730 C C . ILE A 1 96 ? 14.794 -12.618 -4.349 1.00 55.03 96 ILE A C 1
ATOM 732 O O . ILE A 1 96 ? 14.536 -11.581 -3.741 1.00 55.03 96 ILE A O 1
ATOM 736 N N . ARG A 1 97 ? 14.316 -12.852 -5.571 1.00 56.47 97 ARG A N 1
ATOM 737 C CA . ARG A 1 97 ? 13.621 -11.850 -6.387 1.00 56.47 97 ARG A CA 1
ATOM 738 C C . ARG A 1 97 ? 12.241 -11.453 -5.841 1.00 56.47 97 ARG A C 1
ATOM 740 O O . ARG A 1 97 ? 11.901 -10.274 -5.802 1.00 56.47 97 ARG A O 1
ATOM 747 N N . GLU A 1 98 ? 11.487 -12.393 -5.270 1.00 54.81 98 GLU A N 1
ATOM 748 C CA . GLU A 1 98 ? 10.222 -12.113 -4.560 1.00 54.81 98 GLU A CA 1
ATOM 749 C C . GLU A 1 98 ? 10.388 -11.211 -3.327 1.00 54.81 98 GLU A C 1
ATOM 751 O O . GLU A 1 98 ? 9.473 -10.485 -2.926 1.00 54.81 98 GLU A O 1
ATOM 756 N N . ARG A 1 99 ? 11.567 -11.242 -2.701 1.00 57.72 99 ARG A N 1
ATOM 757 C CA . ARG A 1 99 ? 11.928 -10.320 -1.620 1.00 57.72 99 ARG A CA 1
ATOM 758 C C . ARG A 1 99 ? 12.310 -8.932 -2.159 1.00 57.72 99 ARG A C 1
ATOM 760 O O . ARG A 1 99 ? 12.186 -7.943 -1.432 1.00 57.72 99 ARG A O 1
ATOM 767 N N . GLU A 1 100 ? 12.738 -8.838 -3.412 1.00 62.28 100 GLU A N 1
ATOM 768 C CA . GLU A 1 100 ? 13.335 -7.645 -4.027 1.00 62.28 100 GLU A CA 1
ATOM 769 C C . GLU A 1 100 ? 12.333 -6.748 -4.784 1.00 62.28 100 GLU A C 1
ATOM 771 O O . GLU A 1 100 ? 12.638 -5.582 -5.066 1.00 62.28 100 GLU A O 1
ATOM 776 N N . GLU A 1 101 ? 11.112 -7.234 -5.027 1.00 73.62 101 GLU A N 1
ATOM 777 C CA . GLU A 1 101 ? 10.111 -6.566 -5.884 1.00 73.62 101 GLU A CA 1
ATOM 778 C C . GLU A 1 101 ? 8.784 -6.228 -5.160 1.00 73.62 101 GLU A C 1
ATOM 780 O O . GLU A 1 101 ? 7.773 -5.921 -5.782 1.00 73.62 101 GLU A O 1
ATOM 785 N N . SER A 1 102 ? 8.767 -6.216 -3.821 1.00 86.62 102 SER A N 1
ATOM 786 C CA . SER A 1 102 ? 7.566 -5.846 -3.050 1.00 86.62 102 SER A CA 1
ATOM 787 C C . SER A 1 102 ? 7.255 -4.343 -3.078 1.00 86.62 102 SER A C 1
ATOM 789 O O . SER A 1 102 ? 8.157 -3.514 -3.231 1.00 86.62 102 SER A O 1
ATOM 791 N N . ALA A 1 103 ? 6.000 -3.957 -2.825 1.00 91.44 103 ALA A N 1
ATOM 792 C CA . ALA A 1 103 ? 5.644 -2.542 -2.706 1.00 91.44 103 ALA A CA 1
ATOM 793 C C . ALA A 1 103 ? 6.418 -1.862 -1.561 1.00 91.44 103 ALA A C 1
ATOM 795 O O . ALA A 1 103 ? 6.918 -0.749 -1.718 1.00 91.44 103 ALA A O 1
ATOM 796 N N . PHE A 1 104 ? 6.623 -2.554 -0.434 1.00 91.56 104 PHE A N 1
ATOM 797 C CA . PHE A 1 104 ? 7.455 -2.029 0.652 1.00 91.56 104 PHE A CA 1
ATOM 798 C C . PHE A 1 104 ? 8.910 -1.809 0.210 1.00 91.56 104 PHE A C 1
ATOM 800 O O . PHE A 1 104 ? 9.526 -0.810 0.571 1.00 91.56 104 PHE A O 1
ATOM 807 N N . THR A 1 105 ? 9.455 -2.697 -0.622 1.00 88.81 105 THR A N 1
ATOM 808 C CA . THR A 1 105 ? 10.799 -2.537 -1.189 1.00 88.81 105 THR A CA 1
ATOM 809 C C . THR A 1 105 ? 10.897 -1.273 -2.043 1.00 88.81 105 THR A C 1
ATOM 811 O O . THR A 1 105 ? 11.845 -0.502 -1.890 1.00 88.81 105 THR A O 1
ATOM 814 N N . TRP A 1 106 ? 9.911 -1.022 -2.905 1.00 89.69 106 TRP A N 1
ATOM 815 C CA . TRP A 1 106 ? 9.861 0.186 -3.733 1.00 89.69 106 TRP A CA 1
ATOM 816 C C . TRP A 1 106 ? 9.657 1.463 -2.912 1.00 89.69 106 TRP A C 1
ATOM 818 O O . TRP A 1 106 ? 10.311 2.471 -3.185 1.00 89.69 106 TRP A O 1
ATOM 828 N N . PHE A 1 107 ? 8.864 1.402 -1.840 1.00 91.56 107 PHE A N 1
ATOM 829 C CA . PHE A 1 107 ? 8.755 2.484 -0.860 1.00 91.56 107 PHE A CA 1
ATOM 830 C C . PHE A 1 107 ? 10.111 2.803 -0.205 1.00 91.56 107 PHE A C 1
ATOM 832 O O . PHE A 1 107 ? 10.518 3.965 -0.132 1.00 91.56 107 PHE A O 1
ATOM 839 N N . ILE A 1 108 ? 10.852 1.777 0.231 1.00 88.62 108 ILE A N 1
ATOM 840 C CA . ILE A 1 108 ? 12.194 1.957 0.800 1.00 88.62 108 ILE A CA 1
ATOM 841 C C . ILE A 1 108 ? 13.142 2.552 -0.248 1.00 88.62 108 ILE A C 1
ATOM 843 O O . ILE A 1 108 ? 13.801 3.545 0.031 1.00 88.62 108 ILE A O 1
ATOM 847 N N . LYS A 1 109 ? 13.173 2.030 -1.479 1.00 86.69 109 LYS A N 1
ATOM 848 C CA . LYS A 1 109 ? 14.008 2.589 -2.560 1.00 86.69 109 LYS A CA 1
ATOM 849 C C . LYS A 1 109 ? 13.705 4.074 -2.816 1.00 86.69 109 LYS A C 1
ATOM 851 O O . LYS A 1 109 ? 14.640 4.862 -2.942 1.00 86.69 109 LYS A O 1
ATOM 856 N N . SER A 1 110 ? 12.428 4.464 -2.845 1.00 86.00 110 SER A N 1
ATOM 857 C CA . SER A 1 110 ? 12.018 5.864 -3.041 1.00 86.00 110 SER A CA 1
ATOM 858 C C . SER A 1 110 ? 12.451 6.760 -1.874 1.00 86.00 110 SER A C 1
ATOM 860 O O . SER A 1 110 ? 13.147 7.756 -2.075 1.00 86.00 110 SER A O 1
ATOM 862 N N . THR A 1 111 ? 12.150 6.363 -0.633 1.00 85.75 111 THR A N 1
ATOM 863 C CA . THR A 1 111 ? 12.553 7.131 0.562 1.00 85.75 111 THR A CA 1
ATOM 864 C C . THR A 1 111 ? 14.072 7.272 0.687 1.00 85.75 111 THR A C 1
ATOM 866 O O . THR A 1 111 ? 14.564 8.336 1.062 1.00 85.75 111 THR A O 1
ATOM 869 N N . LEU A 1 112 ? 14.830 6.237 0.311 1.00 80.75 112 LEU A N 1
ATOM 870 C CA . LEU A 1 112 ? 16.292 6.277 0.283 1.00 80.75 112 LEU A CA 1
ATOM 871 C C . LEU A 1 112 ? 16.846 7.178 -0.822 1.00 80.75 112 LEU A C 1
ATOM 873 O O . LEU A 1 112 ? 17.838 7.861 -0.587 1.00 80.75 112 LEU A O 1
ATOM 877 N N . LYS A 1 113 ? 16.206 7.237 -1.995 1.00 81.56 113 LYS A N 1
ATOM 878 C CA . LYS A 1 113 ? 16.598 8.158 -3.075 1.00 81.56 113 LYS A CA 1
ATOM 879 C C . LYS A 1 113 ? 16.494 9.623 -2.643 1.00 81.56 113 LYS A C 1
ATOM 881 O O . LYS A 1 113 ? 17.305 10.443 -3.062 1.00 81.56 113 LYS A O 1
ATOM 886 N N . HIS A 1 114 ? 15.502 9.948 -1.818 1.00 73.81 114 HIS A N 1
ATOM 887 C CA . HIS A 1 114 ? 15.256 11.310 -1.342 1.00 73.81 114 HIS A CA 1
ATOM 888 C C . HIS A 1 114 ? 15.934 11.640 -0.005 1.00 73.81 114 HIS A C 1
ATOM 890 O O . HIS A 1 114 ? 15.916 12.799 0.399 1.00 73.81 114 HIS A O 1
ATOM 896 N N . CYS A 1 115 ? 16.531 10.651 0.674 1.00 72.75 115 CYS A N 1
ATOM 897 C CA . CYS A 1 115 ? 17.143 10.782 2.002 1.00 72.75 115 CYS A CA 1
ATOM 898 C C . CYS A 1 115 ? 16.239 11.456 3.062 1.00 72.75 115 CYS A C 1
ATOM 900 O O . CYS A 1 115 ? 16.736 12.026 4.032 1.00 72.75 115 CYS A O 1
ATOM 902 N N . GLU A 1 116 ? 14.914 11.396 2.899 1.00 75.62 116 GLU A N 1
ATOM 903 C CA . GLU A 1 116 ? 13.954 12.141 3.718 1.00 75.62 116 GLU A CA 1
ATOM 904 C C . GLU A 1 116 ? 12.614 11.398 3.818 1.00 75.62 116 GLU A C 1
ATOM 906 O O . GLU A 1 116 ? 12.104 10.858 2.834 1.00 75.62 116 GLU A O 1
ATOM 911 N N . ILE A 1 117 ? 11.993 11.430 5.002 1.00 81.88 117 ILE A N 1
ATOM 912 C CA . ILE A 1 117 ? 10.630 10.933 5.221 1.00 81.88 117 ILE A CA 1
ATOM 913 C C . ILE A 1 117 ? 9.665 12.122 5.320 1.00 81.88 117 ILE A C 1
ATOM 915 O O . ILE A 1 117 ? 9.339 12.604 6.403 1.00 81.88 117 ILE A O 1
ATOM 919 N N . ARG A 1 118 ? 9.202 12.602 4.165 1.00 84.19 118 ARG A N 1
ATOM 920 C CA . ARG A 1 118 ? 8.163 13.648 4.076 1.00 84.19 118 ARG A CA 1
ATOM 921 C C . ARG A 1 118 ? 6.815 13.199 4.666 1.00 84.19 118 ARG A C 1
ATOM 923 O O . ARG A 1 118 ? 6.547 11.995 4.703 1.00 84.19 118 ARG A O 1
ATOM 930 N N . PRO A 1 119 ? 5.908 14.132 5.017 1.00 85.62 119 PRO A N 1
ATOM 931 C CA . PRO A 1 119 ? 4.577 13.793 5.524 1.00 85.62 119 PRO A CA 1
ATOM 932 C C . PRO A 1 119 ? 3.790 12.813 4.639 1.00 85.62 119 PRO A C 1
ATOM 934 O O . PRO A 1 119 ? 3.181 11.888 5.165 1.00 85.62 119 PRO A O 1
ATOM 937 N N . GLY A 1 120 ? 3.855 12.940 3.307 1.00 85.81 120 GLY A N 1
ATOM 938 C CA . GLY A 1 120 ? 3.210 11.990 2.384 1.00 85.81 120 GLY A CA 1
ATOM 939 C C . GLY A 1 120 ? 3.751 10.559 2.510 1.00 85.81 120 GLY A C 1
ATOM 940 O O . GLY A 1 120 ? 2.980 9.604 2.605 1.00 85.81 120 GLY A O 1
ATOM 941 N N . HIS A 1 121 ? 5.075 10.407 2.645 1.00 88.12 121 HIS A N 1
ATOM 942 C CA . HIS A 1 121 ? 5.699 9.102 2.880 1.00 88.12 121 HIS A CA 1
ATOM 943 C C . HIS A 1 121 ? 5.239 8.474 4.197 1.00 88.12 121 HIS A C 1
ATOM 945 O O . HIS A 1 121 ? 5.037 7.265 4.242 1.00 88.12 121 HIS A O 1
ATOM 951 N N . LEU A 1 122 ? 5.061 9.268 5.261 1.00 91.00 122 LEU A N 1
ATOM 952 C CA . LEU A 1 122 ? 4.581 8.757 6.551 1.00 91.00 122 LEU A CA 1
ATOM 953 C C . LEU A 1 122 ? 3.195 8.135 6.421 1.00 91.00 122 LEU A C 1
ATOM 955 O O . LEU A 1 122 ? 2.958 7.049 6.942 1.00 91.00 122 LEU A O 1
ATOM 959 N N . LYS A 1 123 ? 2.290 8.800 5.704 1.00 90.88 123 LYS A N 1
ATOM 960 C CA . LYS A 1 123 ? 0.928 8.300 5.515 1.00 90.88 123 LYS A CA 1
ATOM 961 C C . LYS A 1 123 ? 0.911 7.001 4.716 1.00 90.88 123 LYS A C 1
ATOM 963 O O . LYS A 1 123 ? 0.295 6.031 5.150 1.00 90.88 123 LYS A O 1
ATOM 968 N N . ILE A 1 124 ? 1.652 6.950 3.607 1.00 93.81 124 ILE A N 1
ATOM 969 C CA . ILE A 1 124 ? 1.825 5.725 2.815 1.00 93.81 124 ILE A CA 1
ATOM 970 C C . ILE A 1 124 ? 2.441 4.616 3.675 1.00 93.81 124 ILE A C 1
ATOM 972 O O . ILE A 1 124 ? 1.935 3.497 3.680 1.00 93.81 124 ILE A O 1
ATOM 976 N N . LEU A 1 125 ? 3.476 4.925 4.462 1.00 94.44 125 LEU A N 1
ATOM 977 C CA . LEU A 1 125 ? 4.101 3.965 5.366 1.00 94.44 125 LEU A CA 1
ATOM 978 C C . LEU A 1 125 ? 3.096 3.397 6.363 1.00 94.44 125 LEU A C 1
ATOM 980 O O . LEU A 1 125 ? 3.038 2.184 6.520 1.00 94.44 125 LEU A O 1
ATOM 984 N N . TYR A 1 126 ? 2.288 4.237 7.009 1.00 92.44 126 TYR A N 1
ATOM 985 C CA . TYR A 1 126 ? 1.260 3.771 7.936 1.00 92.44 126 TYR A CA 1
ATOM 986 C C . TYR A 1 126 ? 0.275 2.815 7.260 1.00 92.44 126 TYR A C 1
ATOM 988 O O . TYR A 1 126 ? 0.012 1.735 7.793 1.00 92.44 126 TYR A O 1
ATOM 996 N N . LEU A 1 127 ? -0.205 3.159 6.061 1.00 92.38 127 LEU A N 1
ATOM 997 C CA . LEU A 1 127 ? -1.096 2.296 5.281 1.00 92.38 127 LEU A CA 1
ATOM 998 C C . LEU A 1 127 ? -0.455 0.937 4.974 1.00 92.38 127 LEU A C 1
ATOM 1000 O O . LEU A 1 127 ? -1.075 -0.105 5.213 1.00 92.38 127 LEU A O 1
ATOM 1004 N N . LEU A 1 128 ? 0.803 0.939 4.519 1.00 93.88 128 LEU A N 1
ATOM 1005 C CA . LEU A 1 128 ? 1.557 -0.288 4.281 1.00 93.88 128 LEU A CA 1
ATOM 1006 C C . LEU A 1 128 ? 1.715 -1.086 5.575 1.00 93.88 128 LEU A C 1
ATOM 1008 O O . LEU A 1 128 ? 1.395 -2.265 5.586 1.00 93.88 128 LEU A O 1
ATOM 1012 N N . CYS A 1 129 ? 2.129 -0.472 6.684 1.00 92.62 129 CYS A N 1
ATOM 1013 C CA . CYS A 1 129 ? 2.340 -1.152 7.966 1.00 92.62 129 CYS A CA 1
ATOM 1014 C C . CYS A 1 129 ? 1.090 -1.858 8.472 1.00 92.62 129 CYS A C 1
ATOM 1016 O O . CYS A 1 129 ? 1.161 -3.004 8.920 1.00 92.62 129 CYS A O 1
ATOM 1018 N N . HIS A 1 130 ? -0.061 -1.205 8.356 1.00 90.75 130 HIS A N 1
ATOM 1019 C CA . HIS A 1 130 ? -1.315 -1.855 8.670 1.00 90.75 130 HIS A CA 1
ATOM 1020 C C . HIS A 1 130 ? -1.571 -3.059 7.750 1.00 90.75 130 HIS A C 1
ATOM 1022 O O . HIS A 1 130 ? -1.900 -4.134 8.252 1.00 90.75 130 HIS A O 1
ATOM 1028 N N . SER A 1 131 ? -1.432 -2.929 6.423 1.00 89.75 131 SER A N 1
ATOM 1029 C CA . SER A 1 131 ? -1.625 -4.059 5.485 1.00 89.75 131 SER A CA 1
ATOM 1030 C C . SER A 1 131 ? -0.669 -5.214 5.754 1.00 89.75 131 SER A C 1
ATOM 1032 O O . SER A 1 131 ? -1.102 -6.342 5.950 1.00 89.75 131 SER A O 1
ATOM 1034 N N . MET A 1 132 ? 0.611 -4.901 5.910 1.00 90.69 132 MET A N 1
ATOM 1035 C CA . MET A 1 132 ? 1.674 -5.840 6.236 1.00 90.69 132 MET A CA 1
ATOM 1036 C C . MET A 1 132 ? 1.380 -6.648 7.511 1.00 90.69 132 MET A C 1
ATOM 1038 O O . MET A 1 132 ? 1.637 -7.850 7.552 1.00 90.69 132 MET A O 1
ATOM 1042 N N . SER A 1 133 ? 0.814 -6.014 8.544 1.00 88.00 133 SER A N 1
ATOM 1043 C CA . SER A 1 133 ? 0.422 -6.721 9.773 1.00 88.00 133 SER A CA 1
ATOM 1044 C C . SER A 1 133 ? -0.755 -7.687 9.575 1.00 88.00 133 SER A C 1
ATOM 1046 O O . SER A 1 133 ? -0.812 -8.714 10.246 1.00 88.00 133 SER A O 1
ATOM 1048 N N . GLU A 1 134 ? -1.675 -7.382 8.652 1.00 84.12 134 GLU A N 1
ATOM 1049 C CA . GLU A 1 134 ? -2.802 -8.260 8.307 1.00 84.12 134 GLU A CA 1
ATOM 1050 C C . GLU A 1 134 ? -2.364 -9.427 7.419 1.00 84.12 134 GLU A C 1
ATOM 1052 O O . GLU A 1 134 ? -2.807 -10.549 7.645 1.00 84.12 134 GLU A O 1
ATOM 1057 N N . GLU A 1 135 ? -1.503 -9.171 6.431 1.00 82.62 135 GLU A N 1
ATOM 1058 C CA . GLU A 1 135 ? -1.024 -10.172 5.467 1.00 82.62 135 GLU A CA 1
ATOM 1059 C C . GLU A 1 135 ? -0.256 -11.315 6.14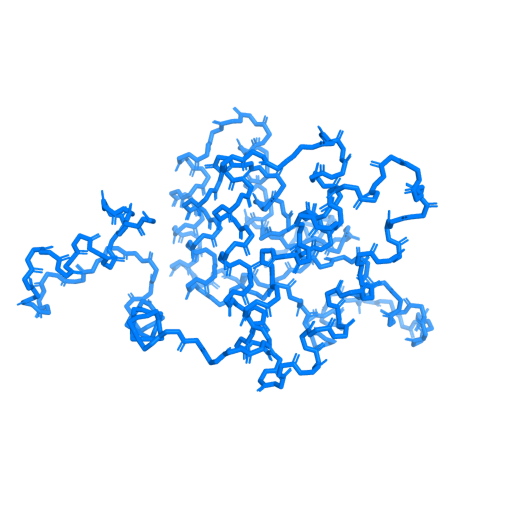4 1.00 82.62 135 GLU A C 1
ATOM 1061 O O . GLU A 1 135 ? -0.454 -12.482 5.813 1.00 82.62 135 GLU A O 1
ATOM 1066 N N . GLU A 1 136 ? 0.619 -10.994 7.100 1.00 77.94 136 GLU A N 1
ATOM 1067 C CA . GLU A 1 136 ? 1.498 -11.986 7.731 1.00 77.94 136 GLU A CA 1
ATOM 1068 C C . GLU A 1 136 ? 0.843 -12.714 8.916 1.00 77.94 136 GLU A C 1
ATOM 1070 O O . GLU A 1 136 ? 1.276 -13.817 9.259 1.00 77.94 136 GLU A O 1
ATOM 1075 N N . GLY A 1 137 ? -0.158 -12.108 9.570 1.00 76.25 137 GLY A N 1
ATOM 1076 C CA . GLY A 1 137 ? -0.879 -12.641 10.741 1.00 76.25 137 GLY A CA 1
ATOM 1077 C C . GLY A 1 137 ? -0.039 -12.829 12.021 1.00 76.25 137 GLY A C 1
ATOM 1078 O O . GLY A 1 137 ? -0.571 -12.757 13.126 1.00 76.25 137 GLY A O 1
ATOM 1079 N N . ASP A 1 138 ? 1.275 -13.027 11.888 1.00 84.38 138 ASP A N 1
ATOM 1080 C CA . ASP A 1 138 ? 2.264 -13.129 12.959 1.00 84.38 138 ASP A CA 1
ATOM 1081 C C . ASP A 1 138 ? 3.163 -11.874 12.971 1.00 84.38 138 ASP A C 1
ATOM 1083 O O . ASP A 1 138 ? 3.976 -11.675 12.053 1.00 84.38 138 ASP A O 1
ATOM 1087 N N . PRO A 1 139 ? 3.109 -11.053 14.038 1.00 88.75 139 PRO A N 1
ATOM 1088 C CA . PRO A 1 139 ? 3.972 -9.885 14.207 1.00 88.75 139 PRO A CA 1
ATOM 1089 C C . PRO A 1 139 ? 5.469 -10.183 14.039 1.00 88.75 139 PRO A C 1
ATOM 1091 O O . PRO A 1 139 ? 6.233 -9.347 13.546 1.00 88.75 139 PRO A O 1
ATOM 1094 N N . ARG A 1 140 ? 5.924 -11.389 14.410 1.00 88.06 140 ARG A N 1
ATOM 1095 C CA . ARG A 1 140 ? 7.335 -11.786 14.286 1.00 88.06 140 ARG A CA 1
ATOM 1096 C C . ARG A 1 140 ? 7.751 -11.937 12.827 1.00 88.06 140 ARG A C 1
ATOM 1098 O O . ARG A 1 140 ? 8.883 -11.581 12.488 1.00 88.06 140 ARG A O 1
ATOM 1105 N N . ARG A 1 141 ? 6.859 -12.440 11.968 1.00 86.31 141 ARG A N 1
ATOM 1106 C CA . ARG A 1 141 ? 7.104 -12.568 10.524 1.00 86.31 141 ARG A CA 1
ATOM 1107 C C . ARG A 1 141 ? 7.170 -11.202 9.862 1.00 86.31 141 ARG A C 1
ATOM 1109 O O . ARG A 1 141 ? 8.174 -10.922 9.208 1.00 86.31 141 ARG A O 1
ATOM 1116 N N . MET A 1 142 ? 6.200 -10.327 10.147 1.00 89.31 142 MET A N 1
ATOM 1117 C CA . MET A 1 142 ? 6.209 -8.937 9.675 1.00 89.31 142 MET A CA 1
ATOM 1118 C C . MET A 1 142 ? 7.517 -8.234 10.060 1.00 89.31 142 MET A C 1
ATOM 1120 O O . MET A 1 142 ? 8.226 -7.715 9.195 1.00 89.31 142 MET A O 1
ATOM 1124 N N . LYS A 1 143 ? 7.894 -8.283 11.347 1.00 91.19 143 LYS A N 1
ATOM 1125 C CA . LYS A 1 143 ? 9.146 -7.694 11.844 1.00 91.19 143 LYS A CA 1
ATOM 1126 C C . LYS A 1 143 ? 10.362 -8.235 11.099 1.00 91.19 143 LYS A C 1
ATOM 1128 O O . LYS A 1 143 ? 11.211 -7.458 10.661 1.00 91.19 143 LYS A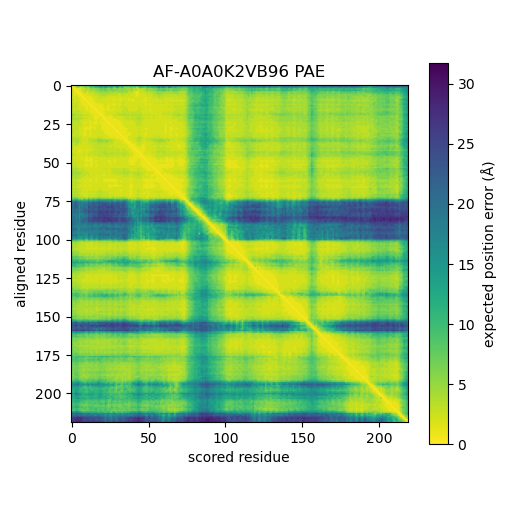 O 1
ATOM 1133 N N . ARG A 1 144 ? 10.469 -9.562 10.963 1.00 88.56 144 ARG A N 1
ATOM 1134 C CA . ARG A 1 144 ? 11.591 -10.203 10.267 1.00 88.56 144 ARG A CA 1
ATOM 1135 C C . ARG A 1 144 ? 11.667 -9.720 8.822 1.00 88.56 144 ARG A C 1
ATOM 1137 O O . ARG A 1 144 ? 12.742 -9.322 8.392 1.00 88.56 144 ARG A O 1
ATOM 1144 N N . ARG A 1 145 ? 10.547 -9.714 8.095 1.00 86.94 145 ARG A N 1
ATOM 1145 C CA . ARG A 1 145 ? 10.488 -9.348 6.674 1.00 86.94 145 ARG A CA 1
ATOM 1146 C C . ARG A 1 145 ? 10.825 -7.876 6.436 1.00 86.94 145 ARG A C 1
ATOM 1148 O O . ARG A 1 145 ? 11.663 -7.581 5.583 1.00 86.94 145 ARG A O 1
ATOM 1155 N N . VAL A 1 146 ? 10.273 -6.967 7.242 1.00 89.75 146 VAL A N 1
ATOM 1156 C CA . VAL A 1 146 ? 10.577 -5.527 7.175 1.00 89.75 146 VAL A CA 1
ATOM 1157 C C . VAL A 1 146 ? 12.056 -5.263 7.453 1.00 89.75 146 VAL A C 1
ATOM 1159 O O . VAL A 1 146 ? 12.733 -4.665 6.619 1.00 89.75 146 VAL A O 1
ATOM 1162 N N . LEU A 1 147 ? 12.591 -5.755 8.579 1.00 88.56 147 LEU A N 1
ATOM 1163 C CA . LEU A 1 147 ? 13.998 -5.534 8.937 1.00 88.56 147 LEU A CA 1
ATOM 1164 C C . LEU A 1 147 ? 14.951 -6.154 7.912 1.00 88.56 147 LEU A C 1
ATOM 1166 O O . LEU A 1 147 ? 15.958 -5.551 7.558 1.00 88.56 147 LEU A O 1
ATOM 1170 N N . SER A 1 148 ? 14.612 -7.339 7.410 1.00 85.75 148 SER A N 1
ATOM 1171 C CA . SER A 1 148 ? 15.364 -8.040 6.373 1.00 85.75 148 SER A CA 1
ATOM 1172 C C . SER A 1 148 ? 15.412 -7.246 5.060 1.00 85.75 148 SER A C 1
ATOM 1174 O O . SER A 1 148 ? 16.467 -7.169 4.428 1.00 85.75 148 SER A O 1
ATOM 1176 N N . THR A 1 149 ? 14.304 -6.614 4.663 1.00 86.50 149 THR A N 1
ATOM 1177 C CA . THR A 1 149 ? 14.235 -5.742 3.475 1.00 86.50 149 THR A CA 1
ATOM 1178 C C . THR A 1 149 ? 15.060 -4.478 3.684 1.00 86.50 149 THR A C 1
ATOM 1180 O O . THR A 1 149 ? 15.909 -4.144 2.862 1.00 86.50 149 THR A O 1
ATOM 1183 N N . MET A 1 150 ? 14.879 -3.823 4.832 1.00 86.38 150 MET A N 1
ATOM 1184 C CA . MET A 1 150 ? 15.643 -2.642 5.213 1.00 86.38 150 MET A CA 1
ATOM 1185 C C . MET A 1 150 ? 17.152 -2.937 5.169 1.00 86.38 150 MET A C 1
ATOM 1187 O O . MET A 1 150 ? 17.876 -2.264 4.451 1.00 86.38 150 MET A O 1
ATOM 1191 N N . ILE A 1 151 ? 17.654 -3.968 5.859 1.00 82.69 151 ILE A N 1
ATOM 1192 C CA . ILE A 1 151 ? 19.099 -4.278 5.907 1.00 82.69 151 ILE A CA 1
ATOM 1193 C C . ILE A 1 151 ? 19.681 -4.540 4.512 1.00 82.69 151 ILE A C 1
ATOM 1195 O O . ILE A 1 151 ? 20.790 -4.096 4.219 1.00 82.69 151 ILE A O 1
ATOM 1199 N N . HIS A 1 152 ? 18.941 -5.237 3.645 1.00 79.81 152 HIS A N 1
ATOM 1200 C CA . HIS A 1 152 ? 19.404 -5.549 2.294 1.00 79.81 152 HIS A CA 1
ATOM 1201 C C . HIS A 1 152 ? 19.670 -4.280 1.468 1.00 79.81 152 HIS A C 1
ATOM 1203 O O . HIS A 1 152 ? 20.731 -4.169 0.858 1.00 79.81 152 HIS A O 1
ATOM 1209 N N . TYR A 1 153 ? 18.757 -3.303 1.503 1.00 76.88 153 TYR A N 1
ATOM 1210 C CA . TYR A 1 153 ? 18.910 -2.030 0.782 1.00 76.88 153 TYR A CA 1
ATOM 1211 C C . TYR A 1 153 ? 19.687 -0.964 1.579 1.00 76.88 153 TYR A C 1
ATOM 1213 O O . TYR A 1 153 ? 20.084 0.058 1.031 1.00 76.88 153 TYR A O 1
ATOM 1221 N N . GLY A 1 154 ? 19.969 -1.231 2.857 1.00 68.19 154 GLY A N 1
ATOM 1222 C CA . GLY A 1 154 ? 20.634 -0.354 3.825 1.00 68.19 154 GLY A CA 1
ATOM 1223 C C . GLY A 1 154 ? 22.165 -0.361 3.823 1.00 68.19 154 GLY A C 1
ATOM 1224 O O . GLY A 1 154 ? 22.767 0.105 4.788 1.00 68.19 154 GLY A O 1
ATOM 1225 N N . ARG A 1 155 ? 22.822 -0.881 2.777 1.00 63.41 155 ARG A N 1
ATOM 1226 C CA . ARG A 1 155 ? 24.270 -1.195 2.779 1.00 63.41 155 ARG A CA 1
ATOM 1227 C C . ARG A 1 155 ? 25.234 -0.001 2.938 1.00 63.41 155 ARG A C 1
ATOM 1229 O O . ARG A 1 155 ? 26.400 -0.224 3.244 1.00 63.41 155 ARG A O 1
ATOM 1236 N N . SER A 1 156 ? 24.778 1.250 2.827 1.00 59.09 156 SER A N 1
ATOM 1237 C CA . SER A 1 156 ? 25.562 2.445 3.204 1.00 59.09 156 SER A CA 1
ATOM 1238 C C . SER A 1 156 ? 25.166 2.965 4.595 1.00 59.09 156 SER A C 1
ATOM 1240 O O . SER A 1 156 ? 24.382 3.903 4.753 1.00 59.09 156 SER A O 1
ATOM 1242 N N . TYR A 1 157 ? 25.706 2.325 5.634 1.00 52.31 157 TYR A N 1
ATOM 1243 C CA . TYR A 1 157 ? 25.333 2.538 7.040 1.00 52.31 157 TYR A CA 1
ATOM 1244 C C . TYR A 1 157 ? 25.588 3.963 7.572 1.00 52.31 157 TYR A C 1
ATOM 1246 O O . TYR A 1 157 ? 24.901 4.397 8.497 1.00 52.31 157 TYR A O 1
ATOM 1254 N N . ARG A 1 158 ? 26.537 4.713 6.988 1.00 55.69 158 ARG A N 1
ATOM 1255 C CA . ARG A 1 158 ? 26.911 6.062 7.463 1.00 55.69 158 ARG A CA 1
ATOM 1256 C C . ARG A 1 158 ? 25.872 7.139 7.141 1.00 55.69 158 ARG A C 1
ATOM 1258 O O . ARG A 1 158 ? 25.693 8.046 7.941 1.00 55.69 158 ARG A O 1
ATOM 1265 N N . VAL A 1 159 ? 25.174 7.026 6.009 1.00 56.91 159 VAL A N 1
ATOM 1266 C CA . VAL A 1 159 ? 24.123 7.982 5.599 1.00 56.91 159 VAL A CA 1
ATOM 1267 C C . VAL A 1 159 ? 22.740 7.499 6.044 1.00 56.91 159 VAL A C 1
ATOM 1269 O O . VAL A 1 159 ? 21.861 8.296 6.356 1.00 56.91 159 VAL A O 1
ATOM 1272 N N . MET A 1 160 ? 22.544 6.181 6.130 1.00 63.59 160 MET A N 1
ATOM 1273 C CA . MET A 1 160 ? 21.220 5.594 6.337 1.00 63.59 160 MET A CA 1
ATOM 1274 C C . MET A 1 160 ? 20.840 5.326 7.796 1.00 63.59 160 MET A C 1
ATOM 1276 O O . MET A 1 160 ? 19.658 5.136 8.074 1.00 63.59 160 MET A O 1
ATOM 1280 N N . GLY A 1 161 ? 21.785 5.354 8.742 1.00 75.44 161 GLY A N 1
ATOM 1281 C CA . GLY A 1 161 ? 21.509 5.130 10.169 1.00 75.44 161 GLY A CA 1
ATOM 1282 C C . GLY A 1 161 ? 20.329 5.949 10.731 1.00 75.44 161 GLY A C 1
ATOM 1283 O O . GLY A 1 161 ? 19.439 5.356 11.355 1.00 75.44 161 GLY A O 1
ATOM 1284 N N . PRO A 1 162 ? 20.251 7.272 10.478 1.00 81.19 162 PRO A N 1
ATOM 1285 C CA . PRO A 1 162 ? 19.148 8.107 10.956 1.00 81.19 162 PRO A CA 1
ATOM 1286 C C . PRO A 1 162 ? 17.788 7.729 10.354 1.00 81.19 162 PRO A C 1
ATOM 1288 O O . PRO A 1 162 ? 16.835 7.518 11.102 1.00 81.19 162 PRO A O 1
ATOM 1291 N N . ILE A 1 163 ? 17.698 7.567 9.027 1.00 82.44 163 ILE A N 1
ATOM 1292 C CA . ILE A 1 163 ? 16.447 7.214 8.327 1.00 82.44 163 ILE A CA 1
ATOM 1293 C C . ILE A 1 163 ? 15.967 5.828 8.761 1.00 82.44 163 ILE A C 1
ATOM 1295 O O . ILE A 1 163 ? 14.791 5.633 9.056 1.00 82.44 163 ILE A O 1
ATOM 1299 N N . PHE A 1 164 ? 16.880 4.863 8.883 1.00 84.56 164 PHE A N 1
ATOM 1300 C CA . PHE A 1 164 ? 16.555 3.527 9.378 1.00 84.56 164 PHE A CA 1
ATOM 1301 C C . PHE A 1 164 ? 16.024 3.559 10.802 1.00 84.56 164 PHE A C 1
ATOM 1303 O O . PHE A 1 164 ? 15.046 2.878 11.108 1.00 84.56 164 PHE A O 1
ATOM 1310 N N . SER A 1 165 ? 16.656 4.346 11.671 1.00 86.25 165 SER A N 1
ATOM 1311 C CA . SER A 1 165 ? 16.215 4.507 13.054 1.00 86.25 165 SER A CA 1
ATOM 1312 C C . SER A 1 165 ? 14.830 5.149 13.115 1.00 86.25 165 SER A C 1
ATOM 1314 O O . SER A 1 165 ? 13.977 4.687 13.873 1.00 86.25 165 SER A O 1
ATOM 1316 N N . GLN A 1 166 ? 14.567 6.150 12.270 1.00 88.69 166 GLN A N 1
ATOM 1317 C CA . GLN A 1 166 ? 13.251 6.776 12.141 1.00 88.69 166 GLN A CA 1
ATOM 1318 C C . GLN A 1 166 ? 12.191 5.786 11.647 1.00 88.69 166 GLN A C 1
ATOM 1320 O O . GLN A 1 166 ? 11.181 5.611 12.326 1.00 88.69 166 GLN A O 1
ATOM 1325 N N . LEU A 1 167 ? 12.434 5.091 10.530 1.00 89.88 167 LEU A N 1
ATOM 1326 C CA . LEU A 1 167 ? 11.529 4.070 9.994 1.00 89.88 167 LEU A CA 1
ATOM 1327 C C . LEU A 1 167 ? 11.261 2.980 11.031 1.00 89.88 167 LEU A C 1
ATOM 1329 O O . LEU A 1 167 ? 10.112 2.689 11.340 1.00 89.88 167 LEU A O 1
ATOM 1333 N N . LYS A 1 168 ? 12.305 2.421 11.650 1.00 90.62 168 LYS A N 1
ATOM 1334 C CA . LYS A 1 168 ? 12.159 1.389 12.683 1.00 90.62 168 LYS A CA 1
ATOM 1335 C C . LYS A 1 168 ? 11.330 1.886 13.864 1.00 90.62 168 LYS A C 1
ATOM 1337 O O . LYS A 1 168 ? 10.503 1.131 14.365 1.00 90.62 168 LYS A O 1
ATOM 1342 N N . ARG A 1 169 ? 11.519 3.138 14.293 1.00 91.81 169 ARG A N 1
ATOM 1343 C CA . ARG A 1 169 ? 10.718 3.750 15.361 1.00 91.81 169 ARG A CA 1
ATOM 1344 C C . ARG A 1 169 ? 9.241 3.826 14.968 1.00 91.81 169 ARG A C 1
ATOM 1346 O O . ARG A 1 169 ? 8.409 3.401 15.760 1.00 91.81 169 ARG A O 1
ATOM 1353 N N . ILE A 1 170 ? 8.937 4.286 13.751 1.00 91.94 170 ILE A N 1
ATOM 1354 C CA . ILE A 1 170 ? 7.562 4.439 13.238 1.00 91.94 170 ILE A CA 1
ATOM 1355 C C . ILE A 1 170 ? 6.872 3.084 13.054 1.00 91.94 170 ILE A C 1
ATOM 1357 O O . ILE A 1 170 ? 5.704 2.939 13.393 1.00 91.94 170 ILE A O 1
ATOM 1361 N N . ILE A 1 171 ? 7.586 2.086 12.532 1.00 93.56 171 ILE A N 1
ATOM 1362 C CA . ILE A 1 171 ? 6.999 0.785 12.195 1.00 93.56 171 ILE A CA 1
ATOM 1363 C C . ILE A 1 171 ? 6.907 -0.122 13.433 1.00 93.56 171 ILE A C 1
ATOM 1365 O O . ILE A 1 171 ? 6.035 -0.984 13.500 1.00 93.56 171 ILE A O 1
ATOM 1369 N N . SER A 1 172 ? 7.754 0.070 14.453 1.00 93.56 172 SER A N 1
ATOM 1370 C CA . SER A 1 172 ? 7.797 -0.851 15.596 1.00 93.56 172 SER A CA 1
ATOM 1371 C C . SER A 1 172 ? 6.468 -1.116 16.320 1.00 93.56 172 SER A C 1
ATOM 1373 O O . SER A 1 172 ? 6.237 -2.286 16.629 1.00 93.56 172 SER A O 1
ATOM 1375 N N . PRO A 1 173 ? 5.566 -0.132 16.523 1.00 93.19 173 PRO A N 1
ATOM 1376 C CA . PRO A 1 173 ? 4.264 -0.366 17.149 1.00 93.19 173 PRO A CA 1
ATOM 1377 C C . PRO A 1 173 ? 3.415 -1.417 16.424 1.00 93.19 173 PRO A C 1
ATOM 1379 O O . PRO A 1 173 ? 2.694 -2.170 17.068 1.00 93.19 173 PRO A O 1
ATOM 1382 N N . PHE A 1 174 ? 3.554 -1.542 15.101 1.00 91.50 174 PHE A N 1
ATOM 1383 C CA . PHE A 1 174 ? 2.728 -2.419 14.262 1.00 91.50 174 PHE A CA 1
ATOM 1384 C C . PHE A 1 174 ? 3.021 -3.911 14.443 1.00 91.50 174 PHE A C 1
ATOM 1386 O O . PHE A 1 174 ? 2.220 -4.744 14.024 1.00 91.50 174 PHE A O 1
ATOM 1393 N N . TRP A 1 175 ? 4.154 -4.259 15.060 1.00 91.19 175 TRP A N 1
ATOM 1394 C CA . TRP A 1 175 ? 4.487 -5.640 15.424 1.00 91.19 175 TRP A CA 1
ATOM 1395 C C . TRP A 1 175 ? 4.763 -5.835 16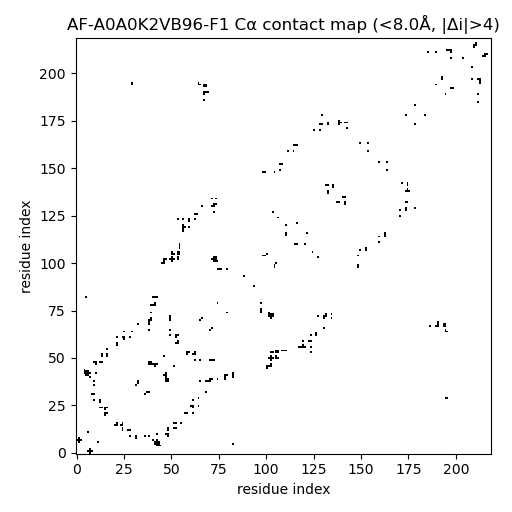.920 1.00 91.19 175 TRP A C 1
ATOM 1397 O O . TRP A 1 175 ? 5.152 -6.928 17.334 1.00 91.19 175 TRP A O 1
ATOM 1407 N N . THR A 1 176 ? 4.644 -4.788 17.739 1.00 90.81 176 THR A N 1
ATOM 1408 C CA . THR A 1 176 ? 4.723 -4.896 19.206 1.00 90.81 176 THR A CA 1
ATOM 1409 C C . THR A 1 176 ? 3.360 -4.775 19.871 1.00 90.81 176 THR A C 1
ATOM 1411 O O . THR A 1 176 ? 3.201 -5.265 20.986 1.00 90.81 176 THR A O 1
ATOM 1414 N N . GLN A 1 177 ? 2.388 -4.151 19.206 1.00 88.75 177 GLN A N 1
ATOM 1415 C CA . GLN A 1 177 ? 1.046 -3.911 19.721 1.00 88.75 177 GLN A CA 1
ATOM 1416 C C . GLN A 1 177 ? -0.007 -4.395 18.714 1.00 88.75 177 GLN A C 1
ATOM 1418 O O . GLN A 1 177 ? 0.248 -4.407 17.507 1.00 88.75 177 GLN A O 1
ATOM 1423 N N . PRO A 1 178 ? -1.195 -4.812 19.187 1.00 86.94 178 PRO A N 1
ATOM 1424 C CA . PRO A 1 178 ? -2.305 -5.128 18.301 1.00 86.94 178 PRO A CA 1
ATOM 1425 C C . PRO A 1 178 ? -2.806 -3.872 17.580 1.00 86.94 178 PRO A C 1
ATOM 1427 O O . PRO A 1 178 ? -2.704 -2.752 18.082 1.00 86.94 178 PRO A O 1
ATOM 1430 N N . GLN A 1 179 ? -3.397 -4.077 16.404 1.00 85.88 179 GLN A N 1
ATOM 1431 C CA . GLN A 1 179 ? -3.983 -2.993 15.623 1.00 85.88 179 GLN A CA 1
ATOM 1432 C C . GLN A 1 179 ? -5.148 -2.319 16.369 1.00 85.88 179 GLN A C 1
ATOM 1434 O O . GLN A 1 179 ? -5.949 -3.018 16.998 1.00 85.88 179 GLN A O 1
ATOM 1439 N N . PRO A 1 180 ? -5.310 -0.985 16.268 1.00 87.94 180 PRO A N 1
ATOM 1440 C CA . PRO A 1 180 ? -6.433 -0.294 16.888 1.00 87.94 180 PRO A CA 1
ATOM 1441 C C . PRO A 1 180 ? -7.776 -0.824 16.373 1.00 87.94 180 PRO A C 1
ATOM 1443 O O . PRO A 1 180 ? -7.985 -0.935 15.163 1.00 87.94 180 PRO A O 1
ATOM 1446 N N . LEU A 1 181 ? -8.733 -1.071 17.273 1.00 88.81 181 LEU A N 1
ATOM 1447 C CA . LEU A 1 181 ? -10.053 -1.597 16.901 1.00 88.81 181 LEU A CA 1
ATOM 1448 C C . LEU A 1 181 ? -10.768 -0.709 15.870 1.00 88.81 181 LEU A C 1
ATOM 1450 O O . LEU A 1 181 ? -11.334 -1.219 14.908 1.00 88.81 181 LEU A O 1
ATOM 1454 N N . LYS A 1 182 ? -10.683 0.621 16.023 1.00 87.75 182 LYS A N 1
ATOM 1455 C CA . LYS A 1 182 ? -11.244 1.584 15.057 1.00 87.75 182 LYS A CA 1
ATOM 1456 C C . LYS A 1 182 ? -10.730 1.333 13.637 1.00 87.75 182 LYS A C 1
ATOM 1458 O O . LYS A 1 182 ? -11.513 1.327 12.690 1.00 87.75 182 LYS A O 1
ATOM 1463 N N . TYR A 1 183 ? -9.427 1.087 13.511 1.00 84.81 183 TYR A N 1
ATOM 1464 C CA . TYR A 1 183 ? -8.786 0.809 12.234 1.00 84.81 183 TYR A CA 1
ATOM 1465 C C . TYR A 1 183 ? -9.283 -0.516 11.638 1.00 84.81 183 TYR A C 1
ATOM 1467 O O . TYR A 1 183 ? -9.688 -0.553 10.475 1.00 84.81 183 TYR A O 1
ATOM 1475 N N . LEU A 1 184 ? -9.333 -1.580 12.447 1.00 86.69 184 LEU A N 1
ATOM 1476 C CA . LEU A 1 184 ? -9.838 -2.891 12.022 1.00 86.69 184 LEU A CA 1
ATOM 1477 C C . LEU A 1 184 ? -11.290 -2.814 11.531 1.00 86.69 184 LEU A C 1
ATOM 1479 O O . LEU A 1 184 ? -11.607 -3.332 10.460 1.00 86.69 184 LEU A O 1
ATOM 1483 N N . CYS A 1 185 ? -12.160 -2.118 12.270 1.00 88.44 185 CYS A N 1
ATOM 1484 C CA . CYS A 1 185 ? -13.552 -1.906 11.881 1.00 88.44 185 CYS A CA 1
ATOM 1485 C C . CYS A 1 185 ? -13.654 -1.137 10.561 1.00 88.44 185 CYS A C 1
ATOM 1487 O O . CYS A 1 185 ? -14.315 -1.599 9.631 1.00 88.44 185 CYS A O 1
ATOM 1489 N N . LYS A 1 186 ? -12.954 0.001 10.444 1.00 86.19 186 LYS A N 1
ATOM 1490 C CA . LYS A 1 186 ? -12.925 0.801 9.212 1.00 86.19 186 LYS A CA 1
ATOM 1491 C C . LYS A 1 186 ? -12.497 -0.035 8.013 1.00 86.19 186 LYS A C 1
ATOM 1493 O O . LYS A 1 186 ? -13.162 0.001 6.981 1.00 86.19 186 LYS A O 1
ATOM 1498 N N . ARG A 1 187 ? -11.419 -0.809 8.150 1.00 83.50 187 ARG A N 1
ATOM 1499 C CA . ARG A 1 187 ? -10.909 -1.632 7.053 1.00 83.50 187 ARG A CA 1
ATOM 1500 C C . ARG A 1 187 ? -11.876 -2.748 6.668 1.00 83.50 187 ARG A C 1
ATOM 1502 O O . ARG A 1 187 ? -12.104 -2.958 5.480 1.00 83.50 187 ARG A O 1
ATOM 1509 N N . LYS A 1 188 ? -12.488 -3.432 7.639 1.00 86.50 188 LYS A N 1
ATOM 1510 C CA . LYS A 1 188 ? -13.510 -4.458 7.370 1.00 86.50 188 LYS A CA 1
ATOM 1511 C C . LYS A 1 188 ? -14.708 -3.884 6.614 1.00 86.50 188 LYS A C 1
ATOM 1513 O O . LYS A 1 188 ? -15.135 -4.481 5.631 1.00 86.50 188 LYS A O 1
ATOM 1518 N N . ILE A 1 189 ? -15.191 -2.709 7.019 1.00 87.38 189 ILE A N 1
ATOM 1519 C CA . ILE A 1 189 ? -16.291 -2.015 6.338 1.00 87.38 189 ILE A CA 1
ATOM 1520 C C . ILE A 1 189 ? -15.880 -1.628 4.913 1.00 87.38 189 ILE A C 1
ATOM 1522 O O . ILE A 1 189 ? -16.602 -1.925 3.967 1.00 87.38 189 ILE A O 1
ATOM 1526 N N . ARG A 1 190 ? -14.702 -1.020 4.727 1.00 84.56 190 ARG A N 1
ATOM 1527 C CA . ARG A 1 190 ? -14.233 -0.597 3.397 1.00 84.56 190 ARG A CA 1
ATOM 1528 C C . ARG A 1 190 ? -14.006 -1.759 2.430 1.00 84.56 190 ARG A C 1
ATOM 1530 O O . ARG A 1 190 ? -14.378 -1.634 1.265 1.00 84.56 190 ARG A O 1
ATOM 1537 N N . LYS A 1 191 ? -13.473 -2.891 2.908 1.00 82.38 191 LYS A N 1
ATOM 1538 C CA . LYS A 1 191 ? -13.356 -4.129 2.116 1.00 82.38 191 LYS A CA 1
ATOM 1539 C C . LYS A 1 191 ? -14.729 -4.659 1.683 1.00 82.38 191 LYS A C 1
ATOM 1541 O O . LYS A 1 191 ? -14.864 -5.112 0.556 1.00 82.38 191 LYS A O 1
ATOM 1546 N N . ALA A 1 192 ? -15.747 -4.569 2.543 1.00 83.81 192 ALA A N 1
ATOM 1547 C CA . ALA A 1 192 ? -17.108 -4.996 2.208 1.00 83.81 192 ALA A CA 1
ATOM 1548 C C . ALA A 1 192 ? -17.815 -4.047 1.221 1.00 83.81 192 ALA A C 1
ATOM 1550 O O . ALA A 1 192 ? -18.590 -4.491 0.382 1.00 83.81 192 ALA A O 1
ATOM 1551 N N . VAL A 1 193 ? -17.543 -2.744 1.319 1.00 80.50 193 VAL A N 1
ATOM 1552 C CA . VAL A 1 193 ? -18.165 -1.698 0.489 1.00 80.50 193 VAL A CA 1
ATOM 1553 C C . VAL A 1 193 ? -17.473 -1.522 -0.876 1.00 80.50 193 VAL A C 1
ATOM 1555 O O . VAL A 1 193 ? -18.080 -1.008 -1.813 1.00 80.50 193 VAL A O 1
ATOM 1558 N N . GLY A 1 194 ? -16.219 -1.960 -1.021 1.00 68.50 194 GLY A N 1
ATOM 1559 C CA . GLY A 1 194 ? -15.508 -1.969 -2.304 1.00 68.50 194 GLY A CA 1
ATOM 1560 C C . GLY A 1 194 ? -14.818 -0.649 -2.660 1.00 68.50 194 GLY A C 1
ATOM 1561 O O . GLY A 1 194 ? -15.003 -0.134 -3.762 1.00 68.50 194 GLY A O 1
ATOM 1562 N N . GLY A 1 195 ? -14.032 -0.085 -1.733 1.00 66.06 195 GLY A N 1
ATOM 1563 C CA . GLY A 1 195 ? -13.063 1.015 -1.931 1.00 66.06 195 GLY A CA 1
ATOM 1564 C C . GLY A 1 195 ? -13.582 2.372 -2.457 1.00 66.06 195 GLY A C 1
ATOM 1565 O O . GLY A 1 195 ? -12.862 3.368 -2.368 1.00 66.06 195 GLY A O 1
ATOM 1566 N N . GLY A 1 196 ? -14.814 2.439 -2.964 1.00 69.06 196 GLY A N 1
ATOM 1567 C CA . GLY A 1 196 ? -15.503 3.652 -3.404 1.00 69.06 196 GLY A CA 1
ATOM 1568 C C . GLY A 1 196 ? -16.223 4.383 -2.267 1.00 69.06 196 GLY A C 1
ATOM 1569 O O . GLY A 1 196 ? -15.989 4.110 -1.088 1.00 69.06 196 GLY A O 1
ATOM 1570 N N . SER A 1 197 ? -17.098 5.324 -2.634 1.00 73.56 197 SER A N 1
ATOM 1571 C CA . SER A 1 197 ? -17.949 6.055 -1.686 1.00 73.56 197 SER A CA 1
ATOM 1572 C C . SER A 1 197 ? -18.836 5.112 -0.883 1.00 73.56 197 SER A C 1
ATOM 1574 O O . SER A 1 197 ? -19.318 4.100 -1.397 1.00 73.56 197 SER A O 1
ATOM 1576 N N . VAL A 1 198 ? -19.072 5.467 0.376 1.00 78.44 198 VAL A N 1
ATOM 1577 C CA . VAL A 1 198 ? -19.887 4.660 1.277 1.00 78.44 198 VAL A CA 1
ATOM 1578 C C . VAL A 1 198 ? -21.357 4.777 0.853 1.00 78.44 198 VAL A C 1
ATOM 1580 O O . VAL A 1 198 ? -21.859 5.899 0.733 1.00 78.44 198 VAL A O 1
ATOM 1583 N N . PRO A 1 199 ? -22.074 3.655 0.626 1.00 78.62 199 PRO A N 1
ATOM 1584 C CA . PRO A 1 199 ? -23.474 3.669 0.231 1.00 78.62 199 PRO A CA 1
ATOM 1585 C C . PRO A 1 199 ? -24.308 4.528 1.173 1.00 78.62 199 PRO A C 1
ATOM 1587 O O . PRO A 1 199 ? -24.179 4.454 2.401 1.00 78.62 199 PRO A O 1
ATOM 1590 N N . ARG A 1 200 ? -25.184 5.353 0.592 1.00 79.12 200 ARG A N 1
ATOM 1591 C CA . ARG A 1 200 ? -26.011 6.272 1.380 1.00 79.12 200 ARG A CA 1
ATOM 1592 C C . ARG A 1 200 ? -27.005 5.531 2.276 1.00 79.12 200 ARG A C 1
ATOM 1594 O O . ARG A 1 200 ? -27.328 6.042 3.347 1.00 79.12 200 ARG A O 1
ATOM 1601 N N . ASP A 1 201 ? -27.359 4.314 1.881 1.00 83.56 201 ASP A N 1
ATOM 1602 C CA . ASP A 1 201 ? -28.380 3.453 2.484 1.00 83.56 201 ASP A CA 1
ATOM 1603 C C . ASP A 1 201 ? -27.916 2.774 3.783 1.00 83.56 201 ASP A C 1
ATOM 1605 O O . ASP A 1 201 ? -28.692 2.103 4.452 1.00 83.56 201 ASP A O 1
ATOM 1609 N N . LEU A 1 202 ? -26.653 2.964 4.182 1.00 80.75 202 LEU A N 1
ATOM 1610 C CA . LEU A 1 202 ? -26.146 2.507 5.481 1.00 80.75 202 LEU A CA 1
ATOM 1611 C C . LEU A 1 202 ? -26.555 3.431 6.643 1.00 80.75 202 LEU A C 1
ATOM 1613 O O . LEU A 1 202 ? -26.218 3.140 7.787 1.00 80.75 202 LEU A O 1
ATOM 1617 N N . TYR A 1 203 ? -27.223 4.561 6.359 1.00 85.12 203 TYR A N 1
ATOM 1618 C CA . TYR A 1 203 ? -27.724 5.542 7.340 1.00 85.12 203 TYR A CA 1
ATOM 1619 C C . TYR A 1 203 ? -26.705 5.946 8.425 1.00 85.12 203 TYR A C 1
ATOM 1621 O O . TYR A 1 203 ? -27.057 6.259 9.561 1.00 85.12 203 TYR A O 1
ATOM 1629 N N . LEU A 1 204 ? -25.416 5.954 8.072 1.00 85.75 204 LEU A N 1
ATOM 1630 C CA . LEU A 1 204 ? -24.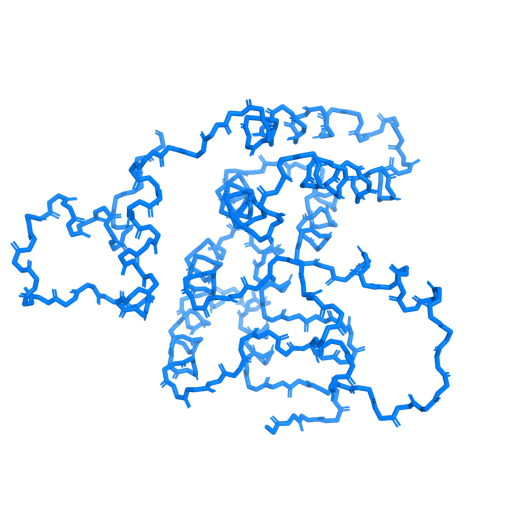344 6.304 8.999 1.00 85.75 204 LEU A CA 1
ATOM 1631 C C . LEU A 1 204 ? -24.353 7.810 9.319 1.00 85.75 204 LEU A C 1
ATOM 1633 O O . LEU A 1 204 ? -24.523 8.622 8.403 1.00 85.75 204 LEU A O 1
ATOM 1637 N N . PRO A 1 205 ? -24.084 8.200 10.581 1.00 88.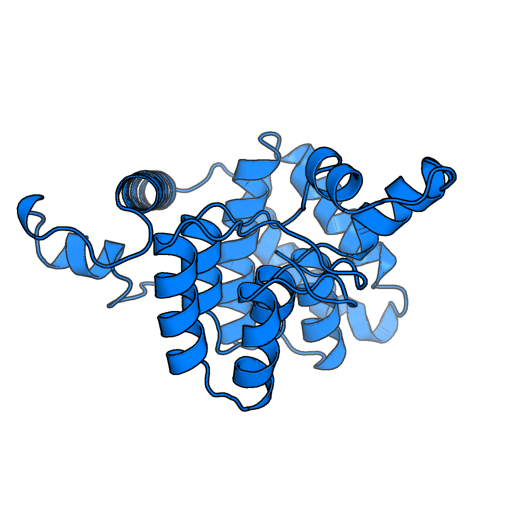00 205 PRO A N 1
ATOM 1638 C CA . PRO A 1 205 ? -23.812 9.584 10.951 1.00 88.00 205 PRO A CA 1
ATOM 1639 C C . PRO A 1 205 ? -22.719 10.204 10.076 1.00 88.00 205 PRO A C 1
ATOM 1641 O O . PRO A 1 205 ? -21.743 9.532 9.731 1.00 88.00 205 PRO A O 1
ATOM 1644 N N . LYS A 1 206 ? -22.838 11.505 9.776 1.00 84.12 206 LYS A N 1
ATOM 1645 C CA . LYS A 1 206 ? -21.893 12.224 8.905 1.00 84.12 206 LYS A CA 1
ATOM 1646 C C . LYS A 1 206 ? -20.436 12.048 9.345 1.00 84.12 206 LYS A C 1
ATOM 1648 O O . LYS A 1 206 ? -19.597 11.725 8.523 1.00 84.12 206 LYS A O 1
ATOM 1653 N N . SER A 1 207 ? -20.147 12.142 10.642 1.00 85.06 207 SER A N 1
ATOM 1654 C CA . SER A 1 207 ? -18.791 11.949 11.178 1.00 85.06 207 SER A CA 1
ATOM 1655 C C . SER A 1 207 ? -18.195 10.571 10.863 1.00 85.06 207 SER A C 1
ATOM 1657 O O . SER A 1 207 ? -17.013 10.472 10.546 1.00 85.06 207 SER A O 1
ATOM 1659 N N . LEU A 1 208 ? -19.002 9.506 10.920 1.00 84.25 208 LEU A N 1
ATOM 1660 C CA . LEU A 1 208 ? -18.564 8.155 10.566 1.00 84.25 208 LEU A CA 1
ATOM 1661 C C . LEU A 1 208 ? -18.430 7.985 9.053 1.00 84.25 208 LEU A C 1
ATOM 1663 O O . LEU A 1 208 ? -17.516 7.295 8.608 1.00 84.25 208 LEU A O 1
ATOM 1667 N N . ARG A 1 209 ? -19.295 8.630 8.265 1.00 85.25 209 ARG A N 1
ATOM 1668 C CA . ARG A 1 209 ? -19.169 8.645 6.805 1.00 85.25 209 ARG A CA 1
ATOM 1669 C C . ARG A 1 209 ? -17.886 9.356 6.375 1.00 85.25 209 ARG A C 1
ATOM 1671 O O . ARG A 1 209 ? -17.072 8.727 5.709 1.00 85.25 209 ARG A O 1
ATOM 1678 N N . ASP A 1 210 ? -17.644 10.570 6.863 1.00 83.44 210 ASP A N 1
ATOM 1679 C CA . ASP A 1 210 ? -16.428 11.347 6.594 1.00 83.44 210 ASP A CA 1
ATOM 1680 C C . ASP A 1 210 ? -15.168 10.560 7.011 1.00 83.44 210 ASP A C 1
ATOM 1682 O O . ASP A 1 210 ? -14.160 10.542 6.300 1.00 83.44 210 ASP A O 1
ATOM 1686 N N . TYR A 1 211 ? -15.231 9.849 8.146 1.00 82.25 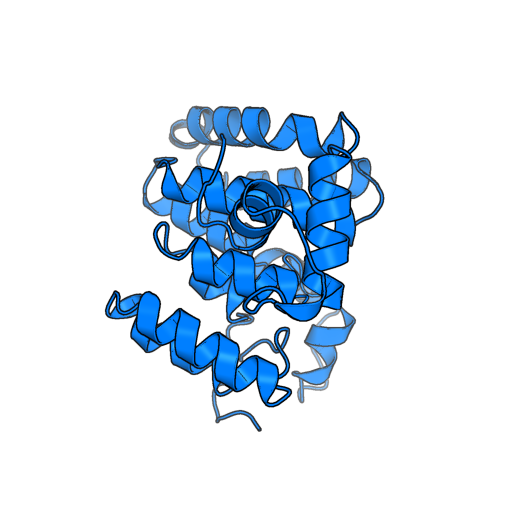211 TYR A N 1
ATOM 1687 C CA . TYR A 1 211 ? -14.149 8.981 8.618 1.00 82.25 211 TYR A CA 1
ATOM 1688 C C . TYR A 1 211 ? -13.882 7.789 7.683 1.00 82.25 211 TYR A C 1
ATOM 1690 O O . TYR A 1 211 ? -12.721 7.440 7.442 1.00 82.25 211 TYR A O 1
ATOM 1698 N N . LEU A 1 212 ? -14.926 7.146 7.152 1.00 82.50 212 LEU A N 1
ATOM 1699 C CA . LEU A 1 212 ? -14.808 6.022 6.215 1.00 82.50 212 LEU A CA 1
ATOM 1700 C C . LEU A 1 212 ? -14.395 6.470 4.802 1.00 82.50 212 LEU A C 1
ATOM 1702 O O . LEU A 1 212 ? -13.655 5.746 4.130 1.0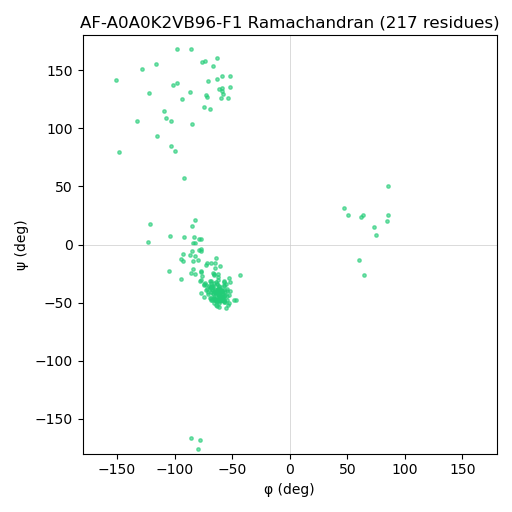0 82.50 212 LEU A O 1
ATOM 1706 N N . GLU A 1 213 ? -14.840 7.651 4.372 1.00 76.94 213 GLU A N 1
ATOM 1707 C CA . GLU A 1 213 ? -14.547 8.260 3.065 1.00 76.94 213 GLU A CA 1
ATOM 1708 C C . GLU A 1 213 ? -13.228 9.039 3.042 1.00 76.94 213 GLU A C 1
ATOM 1710 O O . GLU A 1 213 ? -12.776 9.440 1.973 1.00 76.94 213 GLU A O 1
ATOM 1715 N N . LEU A 1 214 ? -12.564 9.171 4.198 1.00 65.44 214 LEU A N 1
ATOM 1716 C CA . LEU A 1 214 ? -11.272 9.851 4.351 1.00 65.44 214 LEU A CA 1
ATOM 1717 C C . LEU A 1 214 ? -11.333 11.350 4.011 1.00 65.44 214 LEU A C 1
ATOM 1719 O O . LEU A 1 214 ? -10.312 11.950 3.682 1.00 65.44 214 LEU A O 1
ATOM 1723 N N . GLU A 1 215 ? -12.507 11.975 4.125 1.00 57.47 215 GLU A N 1
ATOM 1724 C CA . GLU A 1 215 ? -12.657 13.428 3.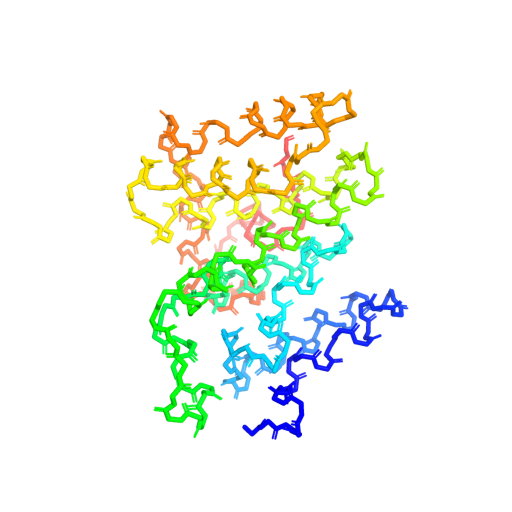948 1.00 57.47 215 GLU A CA 1
ATOM 1725 C C . GLU A 1 215 ? -12.070 14.215 5.133 1.00 57.47 215 GLU A C 1
ATOM 1727 O O . GLU A 1 215 ? -11.735 15.393 5.008 1.00 57.47 215 GLU A O 1
ATOM 1732 N N . ARG A 1 216 ? -11.863 13.543 6.273 1.00 46.44 216 ARG A N 1
ATOM 1733 C CA . ARG A 1 216 ? -11.108 14.041 7.429 1.00 46.44 216 ARG A CA 1
ATOM 1734 C C . ARG A 1 216 ? -10.138 12.965 7.906 1.00 46.44 216 ARG A C 1
ATOM 1736 O O . ARG A 1 216 ? -10.545 11.968 8.498 1.00 46.44 216 ARG A O 1
ATOM 1743 N N . THR A 1 217 ? -8.847 13.143 7.645 1.00 41.75 217 THR A N 1
ATOM 1744 C CA . THR A 1 217 ? -7.804 12.322 8.270 1.00 41.75 217 THR A CA 1
ATOM 1745 C C . THR A 1 217 ? -7.463 12.920 9.632 1.00 41.75 217 THR A C 1
ATOM 1747 O O . THR A 1 217 ? -6.781 13.940 9.686 1.00 41.75 217 THR A O 1
ATOM 1750 N N . GLU A 1 218 ? -7.939 12.314 10.720 1.00 40.66 218 GLU A N 1
ATOM 1751 C CA . GLU A 1 218 ? -7.336 12.528 12.040 1.00 40.66 218 GLU A CA 1
ATOM 1752 C C . GLU A 1 218 ? -6.012 11.752 12.085 1.00 40.66 218 GLU A C 1
ATOM 1754 O O . GLU A 1 218 ? -6.004 10.529 11.917 1.00 40.66 218 GLU A O 1
ATOM 1759 N N . PHE A 1 219 ? -4.911 12.483 12.263 1.00 43.78 219 PHE A N 1
ATOM 1760 C CA . PHE A 1 219 ? -3.634 11.973 12.757 1.00 43.78 219 PHE A CA 1
ATOM 1761 C C . PHE A 1 219 ? -3.377 12.614 14.115 1.00 43.78 219 PHE A C 1
ATOM 1763 O O . PHE A 1 219 ? -3.610 13.841 14.215 1.00 43.78 219 PHE A O 1
#

pLDDT: mean 81.69, std 14.36, range [40.66, 95.69]

Mean predicted aligned error: 7.88 Å

InterPro domains:
  IPR001496 SOCS box domain [PF07525] (177-212)
  IPR001496 SOCS box domain [PS50225] (166-218)
  IPR001496 SOCS box domain [SM00969] (178-215)
  IPR036036 SOCS box-like domain superfamily [SSF158235] (170-214)
  IPR036770 Ankyrin repeat-containing domain superfamily [G3DSA:1.25.40.20] (1-161)
  IPR036770 Ankyrin repeat-containing domain superfamily [SSF48403] (3-128)

Foldseek 3Di:
DADPQQDDPLNVLLVCVVVVVLVVNQVVNLVCVVVVNDQAAATNLREGSLLSLLLRLVNLLSNLLSVLSPHAQQRDPVNVVVSDPDDDDDPVVVVVVSLCHGSLLSNLVSCVVVLDCDPSNLSSLVSNLLRLCVVVVALVVSVCSNVVSCVVVCVPCVSCVVVVVVSCVSNVCSSVDPDDPVVVVLSVQSSVCNSDQDDVVVVDDPVVSCVSRVVDDDD

Solvent-accessible surface area (backbone atoms only — not comparable to full-atom values): 12520 Å² total; per-residue (Å²): 126,58,55,97,60,38,39,36,78,64,44,60,37,48,61,32,50,76,68,68,36,51,68,58,34,37,52,51,47,53,53,44,46,73,73,66,50,76,60,65,56,45,23,74,85,46,42,29,45,58,28,56,33,53,49,40,46,85,29,44,68,42,44,52,37,42,48,36,70,63,38,58,51,64,68,51,79,72,57,61,53,79,70,53,89,70,94,82,72,59,70,66,58,53,58,52,48,60,63,66,45,20,24,60,43,35,28,50,54,39,38,60,74,65,76,50,85,50,75,41,44,50,54,44,47,53,56,48,47,55,50,43,42,62,75,57,72,40,41,68,54,38,50,49,54,53,54,53,47,49,57,68,77,44,78,58,56,88,79,38,49,65,59,51,52,51,51,50,59,71,52,45,54,57,48,74,44,82,79,57,64,70,56,56,53,50,51,55,50,35,46,75,68,58,49,62,78,76,68,77,88,69,72,65,56,67,71,59,45,34,52,72,63,57,78,54,80,87,127